Protein AF-A0A3C1JSU4-F1 (afdb_monomer_lite)

pLDDT: mean 78.98, std 20.94, range [30.75, 97.44]

Structure (mmCIF, N/CA/C/O backbone):
data_AF-A0A3C1JSU4-F1
#
_entry.id   AF-A0A3C1JSU4-F1
#
loop_
_atom_site.group_PDB
_atom_site.id
_atom_site.type_symbol
_atom_site.label_atom_id
_atom_site.label_alt_id
_atom_site.label_comp_id
_atom_site.label_asym_id
_atom_site.label_entity_id
_atom_site.label_seq_id
_atom_site.pdbx_PDB_ins_code
_atom_site.Cartn_x
_atom_site.Cartn_y
_atom_site.Cartn_z
_atom_site.occupancy
_atom_site.B_iso_or_equiv
_atom_site.auth_seq_id
_atom_site.auth_comp_id
_atom_site.auth_asym_id
_atom_site.auth_atom_id
_atom_site.pdbx_PDB_model_num
ATOM 1 N N . MET A 1 1 ? -43.293 -45.229 -35.515 1.00 43.75 1 MET A N 1
ATOM 2 C CA . MET A 1 1 ? -41.962 -45.343 -34.882 1.00 43.75 1 MET A CA 1
ATOM 3 C C . MET A 1 1 ? -41.109 -44.173 -35.339 1.00 43.75 1 MET A C 1
ATOM 5 O O . MET A 1 1 ? -40.795 -44.123 -36.515 1.00 43.75 1 MET A O 1
ATOM 9 N N . ALA A 1 2 ? -40.783 -43.247 -34.438 1.00 34.53 2 ALA A N 1
ATOM 10 C CA . ALA A 1 2 ? -39.590 -42.396 -34.490 1.00 34.53 2 ALA A CA 1
ATOM 11 C C . ALA A 1 2 ? -39.500 -41.673 -33.137 1.00 34.53 2 ALA A C 1
ATOM 13 O O . ALA A 1 2 ? -40.321 -40.813 -32.830 1.00 34.53 2 ALA A O 1
ATOM 14 N N . ARG A 1 3 ? -38.564 -42.105 -32.288 1.00 35.00 3 ARG A N 1
ATOM 15 C CA . ARG A 1 3 ? -38.173 -41.397 -31.065 1.00 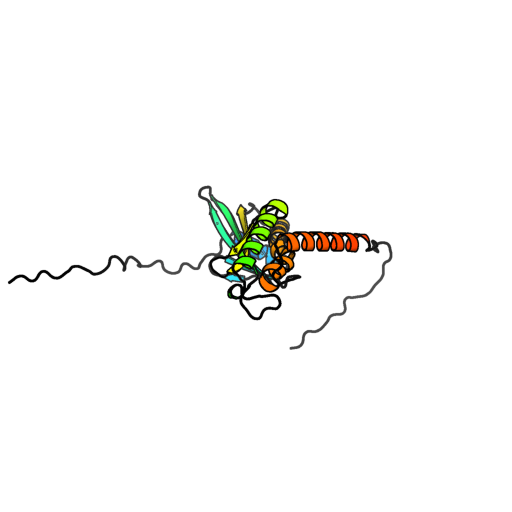35.00 3 ARG A CA 1
ATOM 16 C C . ARG A 1 3 ? -37.178 -40.316 -31.481 1.00 35.00 3 ARG A C 1
ATOM 18 O O . ARG A 1 3 ? -36.175 -40.650 -32.101 1.00 35.00 3 ARG A O 1
ATOM 25 N N . VAL A 1 4 ? -37.449 -39.062 -31.136 1.00 38.31 4 VAL A N 1
ATOM 26 C CA . VAL A 1 4 ? -36.467 -37.971 -31.185 1.00 38.31 4 VAL A CA 1
ATOM 27 C C . VAL A 1 4 ? -35.795 -37.925 -29.811 1.00 38.31 4 VAL A C 1
ATOM 29 O O . VAL A 1 4 ? -36.493 -37.653 -28.833 1.00 38.31 4 VAL A O 1
ATOM 32 N N . PRO A 1 5 ? -34.494 -38.229 -29.674 1.00 42.91 5 PRO A N 1
ATOM 33 C CA . PRO A 1 5 ? -33.784 -37.960 -28.437 1.00 42.91 5 PRO A CA 1
ATOM 34 C C . PRO A 1 5 ? -33.312 -36.501 -28.399 1.00 42.91 5 PRO A C 1
ATOM 36 O O . PRO A 1 5 ? -32.788 -35.976 -29.382 1.00 42.91 5 PRO A O 1
ATOM 39 N N . LEU A 1 6 ? -33.515 -35.878 -27.234 1.00 36.06 6 LEU A N 1
ATOM 40 C CA . LEU A 1 6 ? -32.928 -34.609 -26.806 1.00 36.06 6 LEU A CA 1
ATOM 41 C C . LEU A 1 6 ? -31.434 -34.538 -27.161 1.00 36.06 6 LEU A C 1
ATOM 43 O O . LEU A 1 6 ? -30.655 -35.398 -26.754 1.00 36.06 6 LEU A O 1
ATOM 47 N N . LEU A 1 7 ? -31.034 -33.456 -27.826 1.00 38.28 7 LEU A N 1
ATOM 48 C CA . LEU A 1 7 ? -29.644 -33.029 -27.940 1.00 38.28 7 LEU A CA 1
ATOM 49 C C . LEU A 1 7 ? -29.353 -32.073 -26.776 1.00 38.28 7 LEU A C 1
ATOM 51 O O . LEU A 1 7 ? -29.648 -30.884 -26.848 1.00 38.28 7 LEU A O 1
ATOM 55 N N . VAL A 1 8 ? -28.809 -32.609 -25.683 1.00 41.19 8 VAL A N 1
ATOM 56 C CA . VAL A 1 8 ? -28.135 -31.824 -24.639 1.00 41.19 8 VAL A CA 1
ATOM 57 C C . VAL A 1 8 ? -26.863 -32.570 -24.246 1.00 41.19 8 VAL A C 1
ATOM 59 O O . VAL A 1 8 ? -26.923 -33.572 -23.541 1.00 41.19 8 VAL A O 1
ATOM 62 N N . ALA A 1 9 ? -25.720 -32.087 -24.733 1.00 36.38 9 ALA A N 1
ATOM 63 C CA . ALA A 1 9 ? -24.378 -32.327 -24.197 1.00 36.38 9 ALA A CA 1
ATOM 64 C C . ALA A 1 9 ? -23.403 -31.287 -24.804 1.00 36.38 9 ALA A C 1
ATOM 66 O O . ALA A 1 9 ? -23.660 -30.795 -25.903 1.00 36.38 9 ALA A O 1
ATOM 67 N N . PRO A 1 10 ? -22.339 -30.888 -24.083 1.00 40.06 10 PRO A N 1
ATOM 68 C CA . PRO A 1 10 ? -22.001 -29.479 -23.886 1.00 40.06 10 PRO A CA 1
ATOM 69 C C . PRO A 1 10 ? -20.850 -28.952 -24.760 1.00 40.06 10 PRO A C 1
ATOM 71 O O . PRO A 1 10 ? -19.912 -29.670 -25.098 1.00 40.06 10 PRO A O 1
ATOM 74 N N . LEU A 1 11 ? -20.895 -27.641 -25.029 1.00 39.41 11 LEU A N 1
ATOM 75 C CA . LEU A 1 11 ? -19.888 -26.792 -25.697 1.00 39.41 11 LEU A CA 1
ATOM 76 C C . LEU A 1 11 ? -18.618 -26.546 -24.851 1.00 39.41 11 LEU A C 1
ATOM 78 O O . LEU A 1 11 ? -17.993 -25.493 -24.915 1.00 39.41 11 LEU A O 1
ATOM 82 N N . SER A 1 12 ? -18.220 -27.515 -24.038 1.00 37.72 12 SER A N 1
ATOM 83 C CA . SER A 1 12 ? -17.104 -27.374 -23.109 1.00 37.72 12 SER A CA 1
ATOM 84 C C . SER A 1 12 ? -16.348 -28.686 -23.036 1.00 37.72 12 SER A C 1
ATOM 86 O O . SER A 1 12 ? -16.538 -29.460 -22.108 1.00 37.72 12 SER A O 1
ATOM 88 N N . HIS A 1 13 ? -15.552 -28.970 -24.063 1.00 36.31 13 HIS A N 1
ATOM 89 C CA . HIS A 1 13 ? -14.289 -29.698 -23.956 1.00 36.31 13 HIS A CA 1
ATOM 90 C C . HIS A 1 13 ? -13.691 -29.887 -25.353 1.00 36.31 13 HIS A C 1
ATOM 92 O O . HIS A 1 13 ? -14.366 -30.356 -26.263 1.00 36.31 13 HIS A O 1
ATOM 98 N N . ARG A 1 14 ? -12.378 -29.637 -25.444 1.00 37.94 14 ARG A N 1
ATOM 99 C CA . ARG A 1 14 ? -11.454 -29.966 -26.551 1.00 37.94 14 ARG A CA 1
ATOM 100 C C . ARG A 1 14 ? -11.195 -28.872 -27.593 1.00 37.94 14 ARG A C 1
ATOM 102 O O . ARG A 1 14 ? -11.383 -29.085 -28.779 1.00 37.94 14 ARG A O 1
ATOM 109 N N . CYS A 1 15 ? -10.588 -27.782 -27.121 1.00 36.16 15 CYS A N 1
ATOM 110 C CA . CYS A 1 15 ? -9.407 -27.192 -27.775 1.00 36.16 15 CYS A CA 1
ATOM 111 C C . CYS A 1 15 ? -8.232 -27.023 -26.783 1.00 36.16 15 CYS A C 1
ATOM 113 O O . CYS A 1 15 ? -7.381 -26.159 -26.956 1.00 36.16 15 CYS A O 1
ATOM 115 N N . HIS A 1 16 ? -8.148 -27.871 -25.748 1.00 35.00 16 HIS A N 1
ATOM 116 C CA . HIS A 1 16 ? -6.866 -28.151 -25.098 1.00 35.00 16 HIS A CA 1
ATOM 117 C C . HIS A 1 16 ? -6.135 -29.191 -25.937 1.00 35.00 16 HIS A C 1
ATOM 119 O O . HIS A 1 16 ? -6.259 -30.395 -25.723 1.00 35.00 16 HIS A O 1
ATOM 125 N N . THR A 1 17 ? -5.393 -28.700 -26.919 1.00 39.75 17 THR A N 1
ATOM 126 C CA . THR A 1 17 ? -4.404 -29.492 -27.638 1.00 39.75 17 THR A CA 1
ATOM 127 C C . THR A 1 17 ? -3.127 -28.670 -27.717 1.00 39.75 17 THR A C 1
ATOM 129 O O . THR A 1 17 ? -2.963 -27.838 -28.598 1.00 39.75 17 THR A O 1
ATOM 132 N N . LEU A 1 18 ? -2.249 -28.959 -26.751 1.00 40.88 18 LEU A N 1
ATOM 133 C CA . LEU A 1 18 ? -0.793 -28.953 -26.883 1.00 40.88 18 LEU A CA 1
ATOM 134 C C . LEU A 1 18 ? -0.122 -27.580 -27.069 1.00 40.88 18 LEU A C 1
ATOM 136 O O . LEU A 1 18 ? 0.411 -27.279 -28.130 1.00 40.88 18 LEU A O 1
ATOM 140 N N . ALA A 1 19 ? -0.027 -26.812 -25.980 1.00 38.59 19 ALA A N 1
ATOM 141 C CA . ALA A 1 19 ? 1.167 -26.000 -25.743 1.00 38.59 19 ALA A CA 1
ATOM 142 C C . ALA A 1 19 ? 2.092 -26.812 -24.815 1.00 38.59 19 ALA A C 1
ATOM 144 O O . ALA A 1 19 ? 1.751 -27.014 -23.647 1.00 38.59 19 ALA A O 1
ATOM 145 N N . PRO A 1 20 ? 3.203 -27.366 -25.319 1.00 39.84 20 PRO A N 1
ATOM 146 C CA . PRO A 1 20 ? 4.145 -28.110 -24.501 1.00 39.84 20 PRO A CA 1
ATOM 147 C C . PRO A 1 20 ? 4.975 -27.089 -23.701 1.00 39.84 20 PRO A C 1
ATOM 149 O O . PRO A 1 20 ? 5.645 -26.256 -24.295 1.00 39.84 20 PRO A O 1
ATOM 152 N N . TRP A 1 21 ? 4.905 -27.134 -22.368 1.00 39.22 21 TRP A N 1
ATOM 153 C CA . TRP A 1 21 ? 5.855 -26.483 -21.447 1.00 39.22 21 TRP A CA 1
ATOM 154 C C . TRP A 1 21 ? 6.094 -24.980 -21.689 1.00 39.22 21 TRP A C 1
ATOM 156 O O . TRP A 1 21 ? 7.174 -24.567 -22.109 1.00 39.22 21 TRP A O 1
ATOM 166 N N . ARG A 1 22 ? 5.124 -24.128 -21.333 1.00 41.06 22 ARG A N 1
ATOM 167 C CA . ARG A 1 22 ? 5.505 -22.788 -20.869 1.00 41.06 22 ARG A CA 1
ATOM 168 C C . ARG A 1 22 ? 6.137 -22.978 -19.496 1.00 41.06 22 ARG A C 1
ATOM 170 O O . ARG A 1 22 ? 5.430 -23.072 -18.501 1.00 41.06 22 ARG A O 1
ATOM 177 N N . PHE A 1 23 ? 7.462 -23.072 -19.451 1.00 45.12 23 PHE A N 1
ATOM 178 C CA . PHE A 1 23 ? 8.158 -22.485 -18.315 1.00 45.12 23 PHE A CA 1
ATOM 179 C C . PHE A 1 23 ? 7.639 -21.050 -18.255 1.00 45.12 23 PHE A C 1
ATOM 181 O O . PHE A 1 23 ? 7.777 -20.326 -19.242 1.00 45.12 23 PHE A O 1
ATOM 188 N N . ALA A 1 24 ? 6.912 -20.704 -17.196 1.00 57.69 24 ALA A N 1
ATOM 189 C CA . ALA A 1 24 ? 6.549 -19.326 -16.924 1.00 57.69 24 ALA A CA 1
ATOM 190 C C . ALA A 1 24 ? 7.868 -18.546 -16.877 1.00 57.69 24 ALA A C 1
ATOM 192 O O . ALA A 1 24 ? 8.652 -18.698 -15.943 1.00 57.69 24 ALA A O 1
ATOM 193 N N . MET A 1 25 ? 8.196 -17.863 -17.972 1.00 76.88 25 MET A N 1
ATOM 194 C CA . MET A 1 25 ? 9.424 -17.091 -18.072 1.00 76.88 25 MET A CA 1
ATOM 195 C C . MET A 1 25 ? 9.182 -15.842 -17.243 1.00 76.88 25 MET A C 1
ATOM 197 O O . MET A 1 25 ? 8.228 -15.113 -17.513 1.00 76.88 25 MET A O 1
ATOM 201 N N . ILE A 1 26 ? 10.007 -15.627 -16.221 1.00 85.00 26 ILE A N 1
ATOM 202 C CA . ILE A 1 26 ? 9.930 -14.405 -15.432 1.00 85.00 26 ILE A CA 1
ATOM 203 C C . ILE A 1 26 ? 10.212 -13.227 -16.377 1.00 85.00 26 ILE A C 1
ATOM 205 O O . ILE A 1 26 ? 11.206 -13.255 -17.104 1.00 85.00 26 ILE A O 1
ATOM 209 N N . PRO A 1 27 ? 9.337 -12.207 -16.427 1.00 90.06 27 PRO A N 1
ATOM 210 C CA . PRO A 1 27 ? 9.585 -11.009 -17.216 1.00 90.06 27 PRO A CA 1
ATOM 211 C C . PRO A 1 27 ? 10.947 -10.380 -16.893 1.00 90.06 27 PRO A C 1
ATOM 213 O O . PRO A 1 27 ? 11.278 -10.203 -15.722 1.00 90.06 27 PRO A O 1
ATOM 216 N N . GLU A 1 28 ? 11.703 -9.972 -17.917 1.00 92.31 28 GLU A N 1
ATOM 217 C CA . GLU A 1 28 ? 13.038 -9.364 -17.763 1.00 92.31 28 GLU A CA 1
ATOM 218 C C . GLU A 1 28 ? 13.080 -8.217 -16.727 1.00 92.31 28 GLU A C 1
ATOM 220 O O . GLU A 1 28 ? 14.010 -8.194 -15.914 1.00 92.31 28 GLU A O 1
ATOM 225 N N . PRO A 1 29 ? 12.088 -7.300 -16.657 1.00 93.19 29 PRO A N 1
ATOM 226 C CA . PRO A 1 29 ? 12.069 -6.282 -15.608 1.00 93.19 29 PRO A CA 1
ATOM 227 C C . PRO A 1 29 ? 11.963 -6.863 -14.191 1.00 93.19 29 PRO A C 1
ATOM 229 O O . PRO A 1 29 ? 12.570 -6.330 -13.268 1.00 93.19 29 PRO A O 1
ATOM 232 N N . LEU A 1 30 ? 11.232 -7.965 -13.989 1.00 94.69 30 LEU A N 1
ATOM 233 C CA . LEU A 1 30 ? 11.161 -8.613 -12.675 1.00 94.69 30 LEU A CA 1
ATOM 234 C C . LEU A 1 30 ? 12.474 -9.302 -12.316 1.00 94.69 30 LEU A C 1
ATOM 236 O O . LEU A 1 30 ? 12.900 -9.207 -11.169 1.00 94.69 30 LEU A O 1
ATOM 240 N N . GLU A 1 31 ? 13.153 -9.927 -13.279 1.00 94.62 31 GLU A N 1
ATOM 241 C CA . GLU A 1 31 ? 14.491 -10.480 -13.040 1.00 94.62 31 GLU A CA 1
ATOM 242 C C . GLU A 1 31 ? 15.502 -9.380 -12.687 1.00 94.62 31 GLU A C 1
ATOM 244 O O . GLU A 1 31 ? 16.331 -9.549 -11.795 1.00 94.62 31 GLU A O 1
ATOM 249 N N . ALA A 1 32 ? 15.437 -8.236 -13.373 1.00 95.06 32 ALA A N 1
ATOM 250 C CA . ALA A 1 32 ? 16.288 -7.088 -13.081 1.00 95.06 32 ALA A CA 1
ATOM 251 C C . ALA A 1 32 ? 16.008 -6.499 -11.692 1.00 95.06 32 ALA A C 1
ATOM 253 O O . ALA A 1 32 ? 16.956 -6.175 -10.97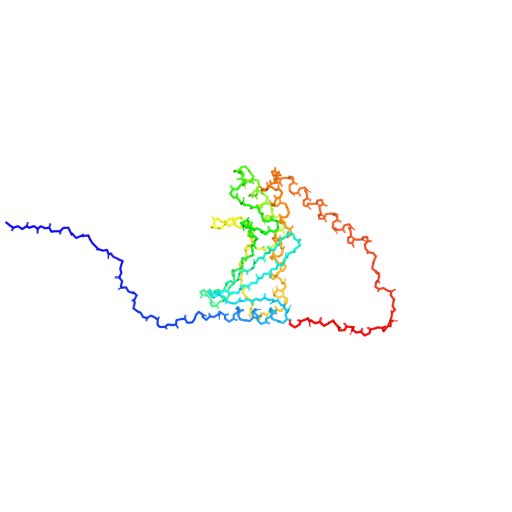9 1.00 95.06 32 ALA A O 1
ATOM 254 N N . LEU A 1 33 ? 14.740 -6.423 -11.278 1.00 96.12 33 LEU A N 1
ATOM 255 C CA . LEU A 1 33 ? 14.377 -6.027 -9.919 1.00 96.12 33 LEU A CA 1
ATOM 256 C C . LEU A 1 33 ? 14.856 -7.043 -8.873 1.00 96.12 33 LEU A C 1
ATOM 258 O O . LEU A 1 33 ? 15.396 -6.632 -7.851 1.00 96.12 33 LEU A O 1
ATOM 262 N N . GLY A 1 34 ? 14.736 -8.346 -9.145 1.00 95.31 34 GLY A N 1
ATOM 263 C CA . GLY A 1 34 ? 15.261 -9.401 -8.272 1.00 95.31 34 GLY A CA 1
ATOM 264 C C . GLY A 1 34 ? 16.768 -9.285 -8.050 1.00 95.31 34 GLY A C 1
ATOM 265 O O . GLY A 1 34 ? 17.228 -9.314 -6.914 1.00 95.31 34 GLY A O 1
ATOM 266 N N . ARG A 1 35 ? 17.543 -9.005 -9.106 1.00 96.25 35 ARG A N 1
ATOM 267 C CA . ARG A 1 35 ? 18.989 -8.742 -8.975 1.00 96.25 35 ARG A CA 1
ATOM 268 C C . ARG A 1 35 ? 19.302 -7.535 -8.087 1.00 96.25 35 ARG A C 1
ATOM 270 O O . ARG A 1 35 ? 20.276 -7.568 -7.343 1.00 96.25 35 ARG A O 1
ATOM 277 N N . VAL A 1 36 ? 18.496 -6.474 -8.152 1.00 96.12 36 VAL A N 1
ATOM 278 C CA . VAL A 1 36 ? 18.645 -5.318 -7.249 1.00 96.12 36 VAL A CA 1
ATOM 279 C C . VAL A 1 36 ? 18.281 -5.704 -5.814 1.00 96.12 36 VAL A C 1
ATOM 281 O O . VAL A 1 36 ? 18.979 -5.322 -4.884 1.00 96.12 36 VAL A O 1
ATOM 284 N N . PHE A 1 37 ? 17.239 -6.510 -5.610 1.00 95.31 37 PHE A N 1
ATOM 285 C CA . PHE A 1 37 ? 16.887 -7.010 -4.278 1.00 95.31 37 PHE A CA 1
ATOM 286 C C . PHE A 1 37 ? 17.996 -7.887 -3.684 1.00 95.31 37 PHE A C 1
ATOM 288 O O . PHE A 1 37 ? 18.320 -7.726 -2.515 1.00 95.31 37 PHE A O 1
ATOM 295 N N . GLU A 1 38 ? 18.631 -8.745 -4.485 1.00 94.75 38 GLU A N 1
ATOM 296 C CA . GLU A 1 38 ? 19.832 -9.502 -4.102 1.00 94.75 38 GLU A CA 1
ATOM 297 C C . GLU A 1 38 ? 20.971 -8.585 -3.626 1.00 94.75 38 GLU A C 1
ATOM 299 O O . GLU A 1 38 ? 21.579 -8.855 -2.594 1.00 94.75 38 GLU A O 1
ATOM 304 N N . GLN A 1 39 ? 21.239 -7.492 -4.349 1.00 93.62 39 GLN A N 1
ATOM 305 C CA . GLN A 1 39 ? 22.274 -6.509 -3.987 1.00 93.62 39 GLN A CA 1
ATOM 306 C C . GLN A 1 39 ? 21.969 -5.799 -2.665 1.00 93.62 39 GLN A C 1
ATOM 308 O O . GLN A 1 39 ? 22.883 -5.523 -1.894 1.00 93.62 39 GLN A O 1
ATOM 313 N N . LEU A 1 40 ? 20.688 -5.538 -2.401 1.00 90.75 40 LEU A N 1
ATOM 314 C CA . LEU A 1 40 ? 20.195 -4.938 -1.162 1.00 90.75 40 LEU A CA 1
ATOM 315 C C . LEU A 1 40 ? 19.992 -5.966 -0.032 1.00 90.75 40 LEU A C 1
ATOM 317 O O . LEU A 1 40 ? 19.434 -5.623 1.008 1.00 90.75 40 LEU A O 1
ATOM 321 N N . GLU A 1 41 ? 20.395 -7.225 -0.235 1.00 93.50 41 GLU A N 1
ATOM 322 C CA . GLU A 1 41 ? 20.204 -8.341 0.706 1.00 93.50 41 GLU A CA 1
ATOM 323 C C . GLU A 1 41 ? 18.728 -8.591 1.085 1.00 93.50 41 GLU A C 1
ATOM 325 O O . GLU A 1 41 ? 18.398 -9.155 2.132 1.00 93.50 41 GLU A O 1
ATOM 330 N N . ILE A 1 42 ? 17.807 -8.209 0.200 1.00 90.81 42 ILE A N 1
ATOM 331 C CA . ILE A 1 42 ? 16.372 -8.419 0.354 1.00 90.81 42 ILE A CA 1
ATOM 332 C C . ILE A 1 42 ? 16.024 -9.812 -0.152 1.00 90.81 42 ILE A C 1
ATOM 334 O O . ILE A 1 42 ? 16.068 -10.115 -1.351 1.00 90.81 42 ILE A O 1
ATOM 338 N N . LYS A 1 43 ? 15.605 -10.666 0.783 1.00 93.25 43 LYS A N 1
ATOM 339 C CA . LYS A 1 43 ? 15.102 -11.995 0.451 1.00 93.25 43 LYS A CA 1
ATOM 340 C C . LYS A 1 43 ? 13.859 -11.888 -0.435 1.00 93.25 43 LYS A C 1
ATOM 342 O O . LYS A 1 43 ? 12.888 -11.207 -0.091 1.00 93.25 43 LYS A O 1
ATOM 347 N N . HIS A 1 44 ? 13.877 -12.613 -1.543 1.00 93.62 44 HIS A N 1
ATOM 348 C CA . HIS A 1 44 ? 12.765 -12.697 -2.475 1.00 93.62 44 HIS A CA 1
ATOM 349 C C . HIS A 1 44 ? 12.731 -14.066 -3.152 1.00 93.62 44 HIS A C 1
ATOM 351 O O . HIS A 1 44 ? 13.728 -14.785 -3.156 1.00 93.62 44 HIS A O 1
ATOM 357 N N . ASP A 1 45 ? 11.579 -14.396 -3.721 1.00 94.94 45 ASP A N 1
ATOM 358 C CA . ASP A 1 45 ? 11.340 -15.611 -4.491 1.00 94.94 45 ASP A CA 1
ATOM 359 C C . ASP A 1 45 ? 10.569 -15.264 -5.777 1.00 94.94 45 ASP A C 1
ATOM 361 O O . ASP A 1 45 ? 9.911 -14.220 -5.867 1.00 94.94 45 ASP A O 1
ATOM 365 N N . PHE A 1 46 ? 10.637 -16.150 -6.772 1.00 91.94 46 PHE A N 1
ATOM 366 C CA . PHE A 1 46 ? 9.851 -16.056 -8.002 1.00 91.94 46 PHE A CA 1
ATOM 367 C C . PHE A 1 46 ? 8.812 -17.176 -8.060 1.00 91.94 46 PHE A C 1
ATOM 369 O O . PHE A 1 46 ? 9.164 -18.355 -8.040 1.00 91.94 46 PHE A O 1
ATOM 376 N N . GLU A 1 47 ? 7.537 -16.814 -8.190 1.00 89.19 47 GLU A N 1
ATOM 377 C CA . GLU A 1 47 ? 6.419 -17.760 -8.289 1.00 89.19 47 GLU A CA 1
ATOM 378 C C . GLU A 1 47 ? 5.402 -17.261 -9.317 1.00 89.19 47 GLU A C 1
ATOM 380 O O . GLU A 1 47 ? 5.025 -16.095 -9.277 1.00 89.19 47 GLU A O 1
ATOM 385 N N . ASP A 1 48 ? 4.945 -18.123 -10.232 1.00 84.25 48 ASP A N 1
ATOM 386 C CA . ASP A 1 48 ? 3.861 -17.831 -11.188 1.00 84.25 48 ASP A CA 1
ATOM 387 C C . ASP A 1 48 ? 3.975 -16.465 -11.909 1.00 84.25 48 ASP A C 1
ATOM 389 O O . ASP A 1 48 ? 3.007 -15.706 -11.982 1.00 84.25 48 ASP A O 1
ATOM 393 N N . GLU A 1 49 ? 5.162 -16.142 -12.444 1.00 87.75 49 GLU A N 1
ATOM 394 C CA . GLU A 1 49 ? 5.473 -14.859 -13.121 1.00 87.75 49 GLU A CA 1
ATOM 395 C C . GLU A 1 49 ? 5.488 -13.631 -12.192 1.00 87.75 49 GLU A C 1
ATOM 397 O O . GLU A 1 49 ? 5.453 -12.488 -12.653 1.00 87.75 49 GLU A O 1
ATOM 402 N N . ARG A 1 50 ? 5.564 -13.852 -10.878 1.00 90.88 50 ARG A N 1
ATOM 403 C CA . ARG A 1 50 ? 5.592 -12.810 -9.850 1.00 90.88 50 ARG A CA 1
ATOM 404 C C . ARG A 1 50 ? 6.919 -12.801 -9.117 1.00 90.88 50 ARG A C 1
ATOM 406 O O . ARG A 1 50 ? 7.522 -13.848 -8.896 1.00 90.88 50 ARG A O 1
ATOM 413 N N . LEU A 1 51 ? 7.317 -11.616 -8.673 1.00 93.19 51 LEU A N 1
ATOM 414 C CA . LEU A 1 51 ? 8.348 -11.445 -7.659 1.00 93.19 51 LEU A CA 1
ATOM 415 C C . LEU A 1 51 ? 7.668 -11.292 -6.296 1.00 93.19 51 LEU A C 1
ATOM 417 O O . LEU A 1 51 ? 6.783 -10.446 -6.134 1.00 93.19 51 LEU A O 1
ATOM 421 N N . LEU A 1 52 ? 8.061 -12.119 -5.331 1.00 94.62 52 LEU A N 1
ATOM 422 C CA . LEU A 1 52 ? 7.511 -12.145 -3.979 1.00 94.62 52 LEU A CA 1
ATOM 423 C C . LEU A 1 52 ? 8.584 -11.780 -2.958 1.00 94.62 52 LEU A C 1
ATOM 425 O O . LEU A 1 52 ? 9.711 -12.259 -3.034 1.00 94.62 52 LEU A O 1
ATOM 429 N N . THR A 1 53 ? 8.229 -10.972 -1.966 1.00 92.69 53 THR A N 1
ATOM 430 C CA . THR A 1 53 ? 9.102 -10.677 -0.821 1.00 92.69 53 THR A CA 1
ATOM 431 C C . THR A 1 53 ? 8.274 -10.445 0.445 1.00 92.69 53 THR A C 1
ATOM 433 O O . THR A 1 53 ? 7.067 -10.200 0.374 1.00 92.69 53 THR A O 1
ATOM 436 N N . GLY A 1 54 ? 8.894 -10.569 1.617 1.00 88.88 54 GLY A N 1
ATOM 437 C CA . GLY A 1 54 ? 8.232 -10.446 2.914 1.00 88.88 54 GLY A CA 1
ATOM 438 C C . GLY A 1 54 ? 9.074 -9.670 3.917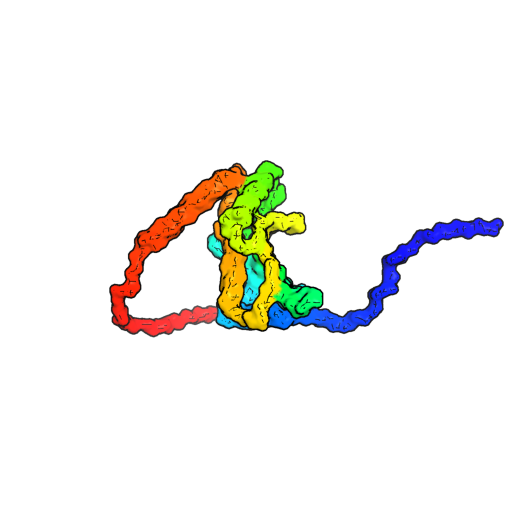 1.00 88.88 54 GLY A C 1
ATOM 439 O O . GLY A 1 54 ? 10.291 -9.822 3.965 1.00 88.88 54 GLY A O 1
ATOM 440 N N . PHE A 1 55 ? 8.405 -8.871 4.747 1.00 85.56 55 PHE A N 1
ATOM 441 C CA . PHE A 1 55 ? 9.019 -7.987 5.732 1.00 85.56 55 PHE A CA 1
ATOM 442 C C . PHE A 1 55 ? 8.414 -8.218 7.115 1.00 85.56 55 PHE A C 1
ATOM 444 O O . PHE A 1 55 ? 7.222 -8.492 7.244 1.00 85.56 55 PHE A O 1
ATOM 451 N N . GLY A 1 56 ? 9.235 -8.074 8.159 1.00 81.31 56 GLY A N 1
ATOM 452 C CA . GLY A 1 56 ? 8.772 -8.144 9.549 1.00 81.31 56 GLY A CA 1
ATOM 453 C C . GLY A 1 56 ? 7.874 -6.971 9.957 1.00 81.31 56 GLY A C 1
ATOM 454 O O . GLY A 1 56 ? 7.005 -7.158 10.803 1.00 81.31 56 GLY A O 1
ATOM 455 N N . GLY A 1 57 ? 8.053 -5.806 9.320 1.00 79.88 57 GLY A N 1
ATOM 456 C CA . GLY A 1 57 ? 7.364 -4.558 9.663 1.00 79.88 57 GLY A CA 1
ATOM 457 C C . GLY A 1 57 ? 7.655 -4.066 11.085 1.00 79.88 57 GLY A C 1
ATOM 458 O O . GLY A 1 57 ? 8.251 -4.764 11.903 1.00 79.88 57 GLY A O 1
ATOM 459 N N . THR A 1 58 ? 7.243 -2.836 11.381 1.00 85.12 58 THR A N 1
ATOM 460 C CA . THR A 1 58 ? 7.272 -2.279 12.742 1.00 85.12 58 THR A CA 1
ATOM 461 C C . THR A 1 58 ? 6.016 -2.680 13.509 1.00 85.12 58 THR A C 1
ATOM 463 O O . THR A 1 58 ? 6.083 -2.990 14.697 1.00 85.12 58 THR A O 1
ATOM 466 N N . ASN A 1 59 ? 4.863 -2.682 12.835 1.00 83.81 59 ASN A N 1
ATOM 467 C CA . ASN A 1 59 ? 3.556 -2.910 13.448 1.00 83.81 59 ASN A CA 1
ATOM 468 C C . ASN A 1 59 ? 2.967 -4.271 13.073 1.00 83.81 59 ASN A C 1
ATOM 470 O O . ASN A 1 59 ? 2.283 -4.886 13.896 1.00 83.81 59 ASN A O 1
ATOM 474 N N . ALA A 1 60 ? 3.217 -4.742 11.851 1.00 82.75 60 ALA A N 1
ATOM 475 C CA . ALA A 1 60 ? 2.838 -6.075 11.412 1.00 82.75 60 ALA A CA 1
ATOM 476 C C . ALA A 1 60 ? 3.730 -6.585 10.274 1.00 82.75 60 ALA A C 1
ATOM 478 O O . ALA A 1 60 ? 4.142 -5.805 9.413 1.00 82.75 60 ALA A O 1
ATOM 479 N N . PRO A 1 61 ? 3.958 -7.909 10.199 1.00 87.69 61 PRO A N 1
ATOM 480 C CA . PRO A 1 61 ? 4.590 -8.488 9.032 1.00 87.69 61 PRO A CA 1
ATOM 481 C C . PRO A 1 61 ? 3.699 -8.286 7.807 1.00 87.69 61 PRO A C 1
ATOM 483 O O . PRO A 1 61 ? 2.489 -8.526 7.853 1.00 87.69 61 PRO A O 1
ATOM 486 N N . TYR A 1 62 ? 4.312 -7.886 6.700 1.00 89.88 62 TYR A N 1
ATOM 487 C CA . TYR A 1 62 ? 3.632 -7.686 5.427 1.00 89.88 62 TYR A CA 1
ATOM 488 C C . TYR A 1 62 ? 4.387 -8.381 4.303 1.00 89.88 62 TYR A C 1
ATOM 490 O O . TYR A 1 62 ? 5.581 -8.668 4.392 1.00 89.88 62 TYR A O 1
ATOM 498 N N . SER A 1 63 ? 3.668 -8.706 3.240 1.00 92.56 63 SER A N 1
ATOM 499 C CA . SER A 1 63 ? 4.224 -9.334 2.044 1.00 92.56 63 SER A CA 1
ATOM 500 C C . SER A 1 63 ? 3.993 -8.443 0.839 1.00 92.56 63 SER A C 1
ATOM 502 O O . SER A 1 63 ? 3.020 -7.696 0.798 1.00 92.56 63 SER A O 1
ATOM 504 N N . ILE A 1 64 ? 4.886 -8.528 -0.139 1.00 95.00 64 ILE A N 1
ATOM 505 C CA . ILE A 1 64 ? 4.782 -7.836 -1.417 1.00 95.00 64 ILE A CA 1
ATOM 506 C C . ILE A 1 64 ? 4.722 -8.882 -2.523 1.00 95.00 64 ILE A C 1
ATOM 508 O O . ILE A 1 64 ? 5.480 -9.851 -2.521 1.00 95.00 64 ILE A O 1
ATOM 512 N N . SER A 1 65 ? 3.832 -8.656 -3.481 1.00 94.94 65 SER A N 1
ATOM 513 C CA . SER A 1 65 ? 3.771 -9.362 -4.751 1.00 94.94 65 SER A CA 1
ATOM 514 C C . SER A 1 65 ? 3.844 -8.351 -5.886 1.00 94.94 65 SER A C 1
ATOM 516 O O . SER A 1 65 ? 3.108 -7.365 -5.875 1.00 94.94 65 SER A O 1
ATOM 518 N N . ILE A 1 66 ? 4.736 -8.582 -6.847 1.00 96.31 66 ILE A N 1
ATOM 519 C CA . ILE A 1 66 ? 4.916 -7.721 -8.016 1.00 96.31 66 ILE A CA 1
ATOM 520 C C . ILE A 1 66 ? 4.725 -8.555 -9.273 1.00 96.31 66 ILE A C 1
ATOM 522 O O . ILE A 1 66 ? 5.395 -9.570 -9.462 1.00 96.31 66 ILE A O 1
ATOM 526 N N . VAL A 1 67 ? 3.829 -8.102 -10.142 1.00 95.31 67 VAL A N 1
ATOM 527 C CA . VAL A 1 67 ? 3.600 -8.664 -11.475 1.00 95.31 67 VAL A CA 1
ATOM 528 C C . VAL A 1 67 ? 4.019 -7.635 -12.511 1.00 95.31 67 VAL A C 1
ATOM 530 O O . VAL A 1 67 ? 3.785 -6.443 -12.319 1.00 95.31 67 VAL A O 1
ATOM 533 N N . ALA A 1 68 ? 4.608 -8.086 -13.617 1.00 94.81 68 ALA A N 1
ATOM 534 C CA . ALA A 1 68 ? 4.920 -7.232 -14.754 1.00 94.81 68 ALA A CA 1
ATOM 535 C C . ALA A 1 68 ? 4.088 -7.610 -15.981 1.00 94.81 68 ALA A C 1
ATOM 537 O O . ALA A 1 68 ? 3.892 -8.789 -16.268 1.00 94.81 68 ALA A O 1
ATOM 538 N N . TRP A 1 69 ? 3.641 -6.613 -16.742 1.00 93.06 69 TRP A N 1
ATOM 539 C CA . TRP A 1 69 ? 3.051 -6.821 -18.066 1.00 93.06 69 TRP A CA 1
ATOM 540 C C . TRP A 1 69 ? 3.504 -5.744 -19.035 1.00 93.06 69 TRP A C 1
ATOM 542 O O . TRP A 1 69 ? 3.789 -4.604 -18.662 1.00 93.06 69 TRP A O 1
ATOM 552 N N . GLN A 1 70 ? 3.528 -6.108 -20.309 1.00 91.94 70 GLN A N 1
ATOM 553 C CA . GLN A 1 70 ? 3.836 -5.185 -21.383 1.00 91.94 70 GLN A CA 1
ATOM 554 C C . GLN A 1 70 ? 2.552 -4.502 -21.874 1.00 91.94 70 GLN A C 1
ATOM 556 O O . GLN A 1 70 ? 1.519 -5.151 -22.058 1.00 91.94 70 GLN A O 1
ATOM 561 N N . SER A 1 71 ? 2.593 -3.182 -22.061 1.00 87.81 71 SER A N 1
ATOM 562 C CA . SER A 1 71 ? 1.514 -2.428 -22.698 1.00 87.81 71 SER A CA 1
ATOM 563 C C . SER A 1 71 ? 1.475 -2.694 -24.206 1.00 87.81 71 SER A C 1
ATOM 565 O O . SER A 1 71 ? 2.410 -3.239 -24.791 1.00 87.81 71 SER A O 1
ATOM 567 N N . ALA A 1 72 ? 0.400 -2.248 -24.862 1.00 84.94 72 ALA A N 1
ATOM 568 C CA . ALA A 1 72 ? 0.296 -2.282 -26.323 1.00 84.94 72 ALA A CA 1
ATOM 569 C C . ALA A 1 72 ? 1.358 -1.414 -27.032 1.00 84.94 72 ALA A C 1
ATOM 571 O O . ALA A 1 72 ? 1.644 -1.641 -28.201 1.00 84.94 72 ALA A O 1
ATOM 572 N N . GLU A 1 73 ? 1.937 -0.440 -26.325 1.00 83.62 73 GLU A N 1
ATOM 573 C CA . GLU A 1 73 ? 3.011 0.444 -26.802 1.00 83.62 73 GLU A CA 1
ATOM 574 C C . GLU A 1 73 ? 4.408 -0.102 -26.447 1.00 83.62 73 GLU A C 1
ATOM 576 O O . GLU A 1 73 ? 5.395 0.625 -26.474 1.00 83.62 73 GLU A O 1
ATOM 581 N N . GLU A 1 74 ? 4.485 -1.389 -26.096 1.00 85.25 74 GLU A N 1
ATOM 582 C CA . GLU A 1 74 ? 5.706 -2.132 -25.766 1.00 85.25 74 GLU A CA 1
ATOM 583 C C . GLU A 1 74 ? 6.429 -1.692 -24.478 1.00 85.25 74 GLU A C 1
ATOM 585 O O . GLU A 1 74 ? 7.502 -2.213 -24.169 1.00 85.25 74 GLU A O 1
ATOM 590 N N . TRP A 1 75 ? 5.840 -0.807 -23.667 1.00 88.44 75 TRP A N 1
ATOM 591 C CA . TRP A 1 75 ? 6.400 -0.419 -22.367 1.00 88.44 75 TRP A CA 1
ATOM 592 C C . TRP A 1 75 ? 6.038 -1.419 -21.274 1.00 88.44 75 TRP A C 1
ATOM 594 O O . TRP A 1 75 ? 4.905 -1.896 -21.197 1.00 88.44 75 TRP A O 1
ATOM 604 N N . TRP A 1 76 ? 6.983 -1.698 -20.381 1.00 94.56 76 TRP A N 1
ATOM 605 C CA . TRP A 1 76 ? 6.741 -2.556 -19.226 1.00 94.56 76 TRP A CA 1
ATOM 606 C C . TRP A 1 76 ? 6.071 -1.790 -18.089 1.00 94.56 76 TRP A C 1
ATOM 608 O O . TRP A 1 76 ? 6.470 -0.679 -17.748 1.00 94.56 76 TRP A O 1
ATOM 618 N N . ASN A 1 77 ? 5.067 -2.409 -17.480 1.00 94.94 77 ASN A N 1
ATOM 619 C CA . ASN A 1 77 ? 4.348 -1.909 -16.316 1.00 94.94 77 ASN A CA 1
ATOM 620 C C . ASN A 1 77 ? 4.466 -2.908 -15.173 1.00 94.94 77 ASN A C 1
ATOM 622 O O . ASN A 1 77 ? 4.653 -4.101 -15.415 1.00 94.94 77 ASN A O 1
ATOM 626 N N . PHE A 1 78 ? 4.322 -2.412 -13.952 1.00 95.12 78 PHE A N 1
ATOM 627 C CA . PHE A 1 78 ? 4.205 -3.208 -12.745 1.00 95.12 78 PHE A CA 1
ATOM 628 C C . PHE A 1 78 ? 2.837 -3.030 -12.096 1.00 95.12 78 PHE A C 1
ATOM 630 O O . PHE A 1 78 ? 2.229 -1.959 -12.158 1.00 95.12 78 PHE A O 1
ATOM 637 N N . ASP A 1 79 ? 2.411 -4.082 -11.413 1.00 94.75 79 ASP A N 1
ATOM 638 C CA . ASP A 1 79 ? 1.329 -4.107 -10.441 1.00 94.75 79 ASP A CA 1
ATOM 639 C C . ASP A 1 79 ? 1.933 -4.686 -9.190 1.00 94.75 79 ASP A C 1
ATOM 641 O O . ASP A 1 79 ? 2.277 -5.868 -9.123 1.00 94.75 79 ASP A O 1
ATOM 645 N N . LEU A 1 80 ? 2.113 -3.803 -8.231 1.00 95.38 80 LEU A N 1
ATOM 646 C CA . LEU A 1 80 ? 2.605 -4.144 -6.932 1.00 95.38 80 LEU A CA 1
ATOM 647 C C . LEU A 1 80 ? 1.408 -4.198 -5.992 1.00 95.38 80 LEU A C 1
ATOM 649 O O . LEU A 1 80 ? 0.664 -3.223 -5.881 1.00 95.38 80 LEU A O 1
ATOM 653 N N . ARG A 1 81 ? 1.300 -5.283 -5.228 1.00 95.06 81 ARG A N 1
ATOM 654 C CA . ARG A 1 81 ? 0.443 -5.388 -4.047 1.00 95.06 81 ARG A CA 1
ATOM 655 C C . ARG A 1 81 ? 1.308 -5.655 -2.823 1.00 95.06 81 ARG A C 1
ATOM 657 O O . ARG A 1 81 ? 1.967 -6.686 -2.755 1.00 95.06 81 ARG A O 1
ATOM 664 N N . ALA A 1 82 ? 1.260 -4.764 -1.844 1.00 94.62 82 ALA A N 1
ATOM 665 C CA . ALA A 1 82 ? 1.685 -5.047 -0.482 1.00 94.62 82 ALA A CA 1
ATOM 666 C C . ALA A 1 82 ? 0.460 -5.383 0.367 1.00 94.62 82 ALA A C 1
ATOM 668 O O . ALA A 1 82 ? -0.589 -4.769 0.185 1.00 94.62 82 ALA A O 1
ATOM 669 N N . TYR A 1 83 ? 0.555 -6.360 1.260 1.00 92.31 83 TYR A N 1
ATOM 670 C CA . TYR A 1 83 ? -0.593 -6.793 2.050 1.00 92.31 83 TYR A CA 1
ATOM 671 C C . TYR A 1 83 ? -0.194 -7.317 3.429 1.00 92.31 83 TYR A C 1
ATOM 673 O O . TYR A 1 83 ? 0.848 -7.955 3.604 1.00 92.31 83 TYR A O 1
ATOM 681 N N . ILE A 1 84 ? -1.054 -7.038 4.407 1.00 90.00 84 ILE A N 1
ATOM 682 C CA . ILE A 1 84 ? -0.991 -7.564 5.768 1.00 90.00 84 ILE A CA 1
ATOM 683 C C . ILE A 1 84 ? -2.144 -8.543 5.931 1.00 90.00 84 ILE A C 1
ATOM 685 O O . ILE A 1 84 ? -3.315 -8.174 5.796 1.00 90.00 84 ILE A O 1
ATOM 689 N N . ARG A 1 85 ? -1.796 -9.788 6.267 1.00 85.75 85 ARG A N 1
ATOM 690 C CA . ARG A 1 85 ? -2.783 -10.845 6.468 1.00 85.75 85 ARG A CA 1
ATOM 691 C C . ARG A 1 85 ? -3.656 -10.553 7.678 1.00 85.75 85 ARG A C 1
ATOM 693 O O . ARG A 1 85 ? -3.150 -10.443 8.798 1.00 85.75 85 ARG A O 1
ATOM 700 N N . THR A 1 86 ? -4.966 -10.472 7.471 1.00 77.69 86 THR A N 1
ATOM 701 C CA . THR A 1 86 ? -5.925 -10.309 8.577 1.00 77.69 86 THR A CA 1
ATOM 702 C C . THR A 1 86 ? -6.304 -11.669 9.171 1.00 77.69 86 THR A C 1
ATOM 704 O O . THR A 1 86 ? -6.517 -11.802 10.376 1.00 77.69 86 THR A O 1
ATOM 707 N N . GLY A 1 87 ? -6.285 -12.735 8.367 1.00 64.94 87 GLY A N 1
ATOM 708 C CA . GLY A 1 87 ? -6.439 -14.112 8.839 1.00 64.94 87 GLY A CA 1
ATOM 709 C C . GLY A 1 87 ? -5.128 -14.744 9.333 1.00 64.94 87 GLY A C 1
ATOM 710 O O . GLY A 1 87 ? -4.114 -14.711 8.641 1.00 64.94 87 GLY A O 1
ATOM 711 N N . GLY A 1 88 ? -5.142 -15.398 10.503 1.00 60.94 88 GLY A N 1
ATOM 712 C CA . GLY A 1 88 ? -4.031 -16.246 10.965 1.00 60.94 88 GLY A CA 1
ATOM 713 C C . GLY A 1 88 ? -3.714 -16.150 12.460 1.00 60.94 88 GLY A C 1
ATOM 714 O O . GLY A 1 88 ? -4.458 -15.563 13.236 1.00 60.94 88 GLY A O 1
ATOM 715 N N . ARG A 1 89 ? -2.601 -16.776 12.878 1.00 51.97 89 ARG A N 1
ATOM 716 C CA . ARG A 1 89 ? -2.026 -16.671 14.241 1.00 51.97 89 ARG A CA 1
ATOM 717 C C . ARG A 1 89 ? -0.877 -15.653 14.314 1.00 51.97 89 ARG A C 1
ATOM 719 O O . ARG A 1 89 ? -0.034 -15.748 15.203 1.00 51.97 89 ARG A O 1
ATOM 726 N N . HIS A 1 90 ? -0.786 -14.729 13.360 1.00 52.75 90 HIS A N 1
ATOM 727 C CA . HIS A 1 90 ? 0.286 -13.737 13.353 1.00 52.75 90 HIS A CA 1
ATOM 728 C C . HIS A 1 90 ? -0.018 -12.638 14.374 1.00 52.75 90 HIS A C 1
ATOM 730 O O . HIS A 1 90 ? -1.161 -12.190 14.496 1.00 52.75 90 HIS A O 1
ATOM 736 N N . ALA A 1 91 ? 0.995 -12.221 15.134 1.00 43.69 91 ALA A N 1
ATOM 737 C CA . ALA A 1 91 ? 0.863 -11.116 16.075 1.00 43.69 91 ALA A CA 1
ATOM 738 C C . ALA A 1 91 ? 0.361 -9.871 15.322 1.00 43.69 91 ALA A C 1
ATOM 740 O O . ALA A 1 91 ? 0.950 -9.480 14.321 1.00 43.69 91 ALA A O 1
ATOM 741 N N . GLY A 1 92 ? -0.767 -9.305 15.758 1.00 52.75 92 GLY A N 1
ATOM 742 C CA . GLY A 1 92 ? -1.403 -8.150 15.114 1.00 52.75 92 GLY A CA 1
ATOM 743 C C . GLY A 1 92 ? -2.515 -8.481 14.111 1.00 52.75 92 GLY A C 1
ATOM 744 O O . GLY A 1 92 ? -3.356 -7.618 13.874 1.00 52.75 92 GLY A O 1
ATOM 745 N N . SER A 1 93 ? -2.592 -9.714 13.593 1.00 56.84 93 SER A N 1
ATOM 746 C CA . SER A 1 93 ? -3.700 -10.141 12.724 1.00 56.84 93 SER A CA 1
ATOM 747 C C . SER A 1 93 ? -5.008 -10.266 13.520 1.00 56.84 93 SER A C 1
ATOM 749 O O . SER A 1 93 ? -5.030 -10.814 14.625 1.00 56.84 93 SER A O 1
ATOM 751 N N . PHE A 1 94 ? -6.098 -9.724 12.978 1.00 63.75 94 PHE A N 1
ATOM 752 C CA . PHE A 1 94 ? -7.450 -9.873 13.514 1.00 63.75 94 PHE A CA 1
ATOM 753 C C . PHE A 1 94 ? -8.337 -10.445 12.405 1.00 63.75 94 PHE A C 1
ATOM 755 O O . PHE A 1 94 ? -8.308 -9.937 11.285 1.00 63.75 94 PHE A O 1
ATOM 762 N N . PRO A 1 95 ? -9.142 -11.485 12.675 1.00 66.12 95 PRO A N 1
ATOM 763 C CA . PRO A 1 95 ? -9.989 -12.055 11.643 1.00 66.12 95 PRO A CA 1
ATOM 764 C C . PRO A 1 95 ? -11.025 -11.012 11.221 1.00 66.12 95 PRO A C 1
ATOM 766 O O . PRO A 1 95 ? -11.895 -10.655 12.012 1.00 66.12 95 PRO A O 1
ATOM 769 N N . LEU A 1 96 ? -10.961 -10.557 9.967 1.00 66.62 96 LEU A N 1
ATOM 770 C CA . LEU A 1 96 ? -11.903 -9.577 9.418 1.00 66.62 96 LEU A CA 1
ATOM 771 C C . LEU A 1 96 ? -13.366 -10.024 9.592 1.00 66.62 96 LEU A C 1
ATOM 773 O O . LEU A 1 96 ? -14.244 -9.212 9.855 1.00 66.62 96 LEU A O 1
ATOM 777 N N . MET A 1 97 ? -13.611 -11.337 9.551 1.00 63.84 97 MET A N 1
ATOM 778 C CA . MET A 1 97 ? -14.919 -11.957 9.802 1.00 63.84 97 MET A CA 1
ATOM 779 C C . MET A 1 97 ? -15.496 -11.686 11.204 1.00 63.84 97 MET A C 1
ATOM 781 O O . MET A 1 97 ? -16.683 -11.920 11.423 1.00 63.84 97 MET A O 1
ATOM 785 N N . ALA A 1 98 ? -14.681 -11.238 12.162 1.00 69.88 98 ALA A N 1
ATOM 786 C CA . ALA A 1 98 ? -15.124 -10.847 13.499 1.00 69.88 98 ALA A CA 1
ATOM 787 C C . ALA A 1 98 ? -15.472 -9.350 13.608 1.00 69.88 98 ALA A C 1
ATOM 789 O O . ALA A 1 98 ? -16.032 -8.941 14.625 1.00 69.88 98 ALA A O 1
ATOM 790 N N . ALA A 1 99 ? -15.168 -8.541 12.586 1.00 79.06 99 ALA A N 1
ATOM 791 C CA . ALA A 1 99 ? -15.513 -7.127 12.567 1.00 79.06 99 ALA A CA 1
ATOM 792 C C . ALA A 1 99 ? -17.009 -6.940 12.276 1.00 79.06 99 ALA A C 1
ATOM 794 O O . ALA A 1 99 ? -17.591 -7.573 11.393 1.00 79.06 99 ALA A O 1
ATOM 795 N N . SER A 1 100 ? -17.649 -6.040 13.018 1.00 85.75 100 SER A N 1
ATOM 796 C CA . SER A 1 100 ? -19.028 -5.646 12.738 1.00 85.75 100 SER A CA 1
ATOM 797 C C . SER A 1 100 ? -19.114 -4.844 11.428 1.00 85.75 100 SER A C 1
ATOM 799 O O . SER A 1 100 ? -18.165 -4.135 11.082 1.00 85.75 100 SER A O 1
ATOM 801 N N . PRO A 1 101 ? -20.265 -4.855 10.725 1.00 88.75 101 PRO A N 1
ATOM 802 C CA . PRO A 1 101 ? -20.454 -4.036 9.523 1.00 88.75 101 PRO A CA 1
ATOM 803 C C . PRO A 1 101 ? -20.145 -2.551 9.750 1.00 88.75 101 PRO A C 1
ATOM 805 O O . PRO A 1 101 ? -19.570 -1.893 8.892 1.00 88.75 101 PRO A O 1
ATOM 808 N N . HIS A 1 102 ? -20.454 -2.034 10.944 1.00 90.12 102 HIS A N 1
ATOM 809 C CA . HIS A 1 102 ? -20.148 -0.652 11.295 1.00 90.12 102 HIS A CA 1
ATOM 810 C C . HIS A 1 102 ? -18.636 -0.376 11.357 1.00 90.12 102 HIS A C 1
ATOM 812 O O . HIS A 1 102 ? -18.186 0.645 10.846 1.00 90.12 102 HIS A O 1
ATOM 818 N N . GLN A 1 103 ? -17.843 -1.283 11.935 1.00 90.69 103 GLN A N 1
ATOM 819 C CA . GLN A 1 103 ? -16.379 -1.150 11.956 1.00 90.69 103 GLN A CA 1
ATOM 820 C C . GLN A 1 103 ? -15.789 -1.230 10.549 1.00 90.69 103 GLN A C 1
ATOM 822 O O . GLN A 1 103 ? -14.837 -0.519 10.236 1.00 90.69 103 GLN A O 1
ATOM 827 N N . PHE A 1 104 ? -16.377 -2.057 9.685 1.00 90.06 104 PHE A N 1
ATOM 828 C CA . PHE A 1 104 ? -15.981 -2.136 8.286 1.00 90.06 104 PHE A CA 1
ATOM 829 C C . PHE A 1 104 ? -16.226 -0.807 7.555 1.00 90.06 104 PHE A C 1
ATOM 831 O O . PHE A 1 104 ? -15.333 -0.325 6.858 1.00 90.06 104 PHE A O 1
ATOM 838 N N . ASP A 1 105 ? -17.377 -0.163 7.776 1.00 93.50 105 ASP A N 1
ATOM 839 C CA . ASP A 1 105 ? -17.676 1.167 7.226 1.00 93.50 105 ASP A CA 1
ATOM 840 C C . ASP A 1 105 ? -16.694 2.239 7.729 1.00 93.50 105 ASP A C 1
ATOM 842 O O . ASP A 1 105 ? -16.229 3.079 6.954 1.00 93.50 105 ASP A O 1
ATOM 846 N N . GLU A 1 106 ? -16.350 2.220 9.020 1.00 96.81 106 GLU A N 1
ATOM 847 C CA . GLU A 1 106 ? -15.350 3.130 9.590 1.00 96.81 106 GLU A CA 1
ATOM 848 C C . GLU A 1 106 ? -13.957 2.887 8.988 1.00 96.81 106 GLU A C 1
ATOM 850 O O . GLU A 1 106 ? -13.267 3.842 8.628 1.00 96.81 106 GLU A O 1
ATOM 855 N N . ALA A 1 107 ? -13.562 1.630 8.774 1.00 94.00 107 ALA A N 1
ATOM 856 C CA . ALA A 1 107 ? -12.289 1.311 8.134 1.00 94.00 107 ALA A CA 1
ATOM 857 C C . ALA A 1 107 ? -12.243 1.832 6.691 1.00 94.00 107 ALA A C 1
ATOM 859 O O . ALA A 1 107 ? -11.249 2.433 6.287 1.00 94.00 107 ALA A O 1
ATOM 860 N N . HIS A 1 108 ? -13.339 1.708 5.935 1.00 94.19 108 HIS A N 1
ATOM 861 C CA . HIS A 1 108 ? -13.444 2.280 4.588 1.00 94.19 108 HIS A CA 1
ATOM 862 C C . HIS A 1 108 ? -13.335 3.804 4.595 1.00 94.19 108 HIS A C 1
ATOM 864 O O . HIS A 1 108 ? -12.663 4.381 3.740 1.00 94.19 108 HIS A O 1
ATOM 870 N N . ARG A 1 109 ? -13.967 4.481 5.561 1.00 96.44 109 ARG A N 1
ATOM 871 C CA . ARG A 1 109 ? -13.838 5.939 5.717 1.00 96.44 109 ARG A CA 1
ATOM 872 C C . ARG A 1 109 ? -12.393 6.345 5.992 1.00 96.44 109 ARG A C 1
ATOM 874 O O . ARG A 1 109 ? -11.918 7.301 5.383 1.00 96.44 109 ARG A O 1
ATOM 881 N N . PHE A 1 110 ? -11.699 5.612 6.860 1.00 96.62 110 PHE A N 1
ATOM 882 C CA . PHE A 1 110 ? -10.291 5.858 7.160 1.00 96.62 110 PHE A CA 1
ATOM 883 C C . PHE A 1 110 ? -9.392 5.627 5.937 1.00 96.62 110 PHE A C 1
ATOM 885 O O . PHE A 1 110 ? -8.607 6.505 5.590 1.00 96.62 110 PHE A O 1
ATOM 892 N N . LEU A 1 111 ? -9.561 4.508 5.226 1.00 95.50 111 LEU A N 1
ATOM 893 C CA . LEU A 1 111 ? -8.809 4.201 4.003 1.00 95.50 111 LEU A CA 1
ATOM 894 C C . LEU A 1 111 ? -9.029 5.259 2.918 1.00 95.50 111 LEU A C 1
ATOM 896 O O . LEU A 1 111 ? -8.072 5.719 2.303 1.00 95.50 111 LEU A O 1
ATOM 900 N N . ASN A 1 112 ? -10.268 5.716 2.728 1.00 95.50 112 ASN A N 1
ATOM 901 C CA . ASN A 1 112 ? -10.571 6.801 1.794 1.00 95.50 112 ASN A CA 1
ATOM 902 C C . ASN A 1 112 ? -9.879 8.113 2.182 1.00 95.50 112 ASN A C 1
ATOM 904 O O . ASN A 1 112 ? -9.381 8.823 1.308 1.00 95.50 112 ASN A O 1
ATOM 908 N N . TYR A 1 113 ? -9.825 8.438 3.477 1.00 94.94 113 TYR A N 1
ATOM 909 C CA . TYR A 1 113 ? -9.102 9.614 3.956 1.00 94.94 113 TYR A CA 1
ATOM 910 C C . TYR A 1 113 ? -7.599 9.498 3.681 1.00 94.94 113 TYR A C 1
ATOM 912 O O . TYR A 1 113 ? -6.998 10.410 3.117 1.00 94.94 113 TYR A O 1
ATOM 920 N N . LEU A 1 114 ? -7.013 8.353 4.022 1.00 94.00 114 LEU A N 1
ATOM 921 C CA . LEU A 1 114 ? -5.609 8.031 3.796 1.00 94.00 114 LEU A CA 1
ATOM 922 C C . LEU A 1 114 ? -5.240 8.121 2.308 1.00 94.00 114 LEU A C 1
ATOM 924 O O . LEU A 1 114 ? -4.286 8.819 1.965 1.00 94.00 114 LEU A O 1
ATOM 928 N N . ASN A 1 115 ? -6.058 7.542 1.426 1.00 94.62 115 ASN A N 1
ATOM 929 C CA . ASN A 1 115 ? -5.888 7.611 -0.028 1.00 94.62 115 ASN A CA 1
ATOM 930 C C . ASN A 1 115 ? -5.982 9.045 -0.568 1.00 94.62 115 ASN A C 1
ATOM 932 O O . ASN A 1 115 ? -5.303 9.391 -1.527 1.00 94.62 115 ASN A O 1
ATOM 936 N N . GLY A 1 116 ? -6.839 9.880 0.025 1.00 93.06 116 GLY A N 1
ATOM 937 C CA . GLY A 1 116 ? -7.042 11.259 -0.418 1.00 93.06 116 GLY A CA 1
ATOM 938 C C . GLY A 1 116 ? -6.048 12.269 0.158 1.00 93.06 116 GLY A C 1
ATOM 939 O O . GLY A 1 116 ? -5.944 13.377 -0.372 1.00 93.06 116 GLY A O 1
ATOM 940 N N . ARG A 1 117 ? -5.358 11.938 1.258 1.00 91.50 117 ARG A N 1
ATOM 941 C CA . ARG A 1 117 ? -4.589 12.924 2.031 1.00 91.50 117 ARG A CA 1
ATOM 942 C C . ARG A 1 117 ? -3.139 12.555 2.304 1.00 91.50 117 ARG A C 1
ATOM 944 O O . ARG A 1 117 ? -2.314 13.470 2.317 1.00 91.50 117 ARG A O 1
ATOM 951 N N . TRP A 1 118 ? -2.847 11.288 2.573 1.00 89.50 118 TRP A N 1
ATOM 952 C CA . TRP A 1 118 ? -1.535 10.861 3.063 1.00 89.50 118 TRP A CA 1
ATOM 953 C C . TRP A 1 118 ? -0.751 10.033 2.055 1.00 89.50 118 TRP A C 1
ATOM 955 O O . TRP A 1 118 ? 0.465 10.189 1.980 1.00 89.50 118 TRP A O 1
ATOM 965 N N . LEU A 1 119 ? -1.424 9.210 1.249 1.00 89.56 119 LEU A N 1
ATOM 966 C CA . LEU A 1 119 ? -0.740 8.482 0.189 1.00 89.56 119 LEU A CA 1
ATOM 967 C C . LEU A 1 119 ? -0.390 9.421 -0.966 1.00 89.56 119 LEU A C 1
ATOM 969 O O . LEU A 1 119 ? -1.219 10.191 -1.451 1.00 89.56 119 LEU A O 1
ATOM 973 N N . THR A 1 120 ? 0.848 9.321 -1.435 1.00 81.50 120 THR A N 1
ATOM 974 C CA . THR A 1 120 ? 1.347 10.045 -2.613 1.00 81.50 120 THR A CA 1
ATOM 975 C C . THR A 1 120 ? 1.357 9.182 -3.873 1.00 81.50 120 THR A C 1
ATOM 977 O O . THR A 1 120 ? 1.413 9.711 -4.981 1.00 81.50 120 THR A O 1
ATOM 980 N N . ALA A 1 121 ? 1.284 7.862 -3.710 1.00 86.12 121 ALA A N 1
ATOM 981 C CA . ALA A 1 121 ? 1.233 6.878 -4.777 1.00 86.12 121 ALA A CA 1
ATOM 982 C C . ALA A 1 121 ? 0.401 5.673 -4.330 1.00 86.12 121 ALA A C 1
ATOM 984 O O . ALA A 1 121 ? 0.321 5.376 -3.140 1.00 86.12 121 ALA A O 1
ATOM 985 N N . GLY A 1 122 ? -0.189 4.971 -5.296 1.00 91.38 122 GLY A N 1
ATOM 986 C CA . GLY A 1 122 ? -1.005 3.789 -5.035 1.00 91.38 122 GLY A CA 1
ATOM 987 C C . GLY A 1 122 ? -2.310 4.086 -4.295 1.00 91.38 122 GLY A C 1
ATOM 988 O O . GLY A 1 122 ? -2.809 5.210 -4.287 1.00 91.38 122 GLY A O 1
ATOM 989 N N . HIS A 1 123 ? -2.896 3.036 -3.730 1.00 94.62 123 HIS A N 1
ATOM 990 C CA . HIS A 1 123 ? -4.114 3.099 -2.932 1.00 94.62 123 HIS A CA 1
ATOM 991 C C . HIS A 1 123 ? -4.132 1.964 -1.912 1.00 94.62 123 HIS A C 1
ATOM 993 O O . HIS A 1 123 ? -3.770 0.831 -2.233 1.00 94.62 123 HIS A O 1
ATOM 999 N N . ALA A 1 124 ? -4.588 2.253 -0.699 1.00 94.94 124 ALA A N 1
ATOM 1000 C CA . ALA A 1 124 ? -4.874 1.257 0.317 1.00 94.94 124 ALA A CA 1
ATOM 1001 C C . ALA A 1 124 ? -6.364 0.889 0.332 1.00 94.94 124 ALA A C 1
ATOM 1003 O O . ALA A 1 124 ? -7.239 1.735 0.135 1.00 94.94 124 ALA A O 1
ATOM 1004 N N . TYR A 1 125 ? -6.652 -0.384 0.566 1.00 94.06 125 TYR A N 1
ATOM 1005 C CA . TYR A 1 125 ? -7.988 -0.969 0.556 1.00 94.06 125 TYR A CA 1
ATOM 1006 C C . TYR A 1 125 ? -8.006 -2.252 1.393 1.00 94.06 125 TYR A C 1
ATOM 1008 O O . TYR A 1 125 ? -6.963 -2.770 1.788 1.00 94.06 125 TYR A O 1
ATOM 1016 N N . ILE A 1 126 ? -9.200 -2.766 1.673 1.00 91.25 126 ILE A N 1
ATOM 1017 C CA . ILE A 1 126 ? -9.368 -4.144 2.138 1.00 91.25 126 ILE A CA 1
ATOM 1018 C C . ILE A 1 126 ? -9.674 -4.967 0.894 1.00 91.25 126 ILE A C 1
ATOM 1020 O O . ILE A 1 126 ? -10.624 -4.652 0.174 1.00 91.25 126 ILE A O 1
ATOM 1024 N N . ASP A 1 127 ? -8.844 -5.963 0.611 1.00 89.12 127 ASP A N 1
ATOM 1025 C CA . ASP A 1 127 ? -9.007 -6.794 -0.573 1.00 89.12 127 ASP A CA 1
ATOM 1026 C C . ASP A 1 127 ? -10.277 -7.652 -0.423 1.00 89.12 127 ASP A C 1
ATOM 1028 O O . ASP A 1 127 ? -10.447 -8.331 0.592 1.00 89.12 127 ASP A O 1
ATOM 1032 N N . PRO A 1 128 ? -11.223 -7.579 -1.374 1.00 84.81 128 PRO A N 1
ATOM 1033 C CA . PRO A 1 128 ? -12.482 -8.303 -1.270 1.00 84.81 128 PRO A CA 1
ATOM 1034 C C . PRO A 1 128 ? -12.328 -9.822 -1.424 1.00 84.81 128 PRO A C 1
ATOM 1036 O O . PRO A 1 128 ? -13.234 -10.546 -1.008 1.00 84.81 128 PRO A O 1
ATOM 1039 N N . ASP A 1 129 ? -11.231 -10.303 -2.018 1.00 85.19 129 ASP A N 1
ATOM 1040 C CA . ASP A 1 129 ? -11.038 -11.724 -2.312 1.00 85.19 129 ASP A CA 1
ATOM 1041 C C . ASP A 1 129 ? -10.540 -12.496 -1.082 1.00 85.19 129 ASP A C 1
ATOM 1043 O O . ASP A 1 129 ? -10.987 -13.618 -0.828 1.00 85.19 129 ASP A O 1
ATOM 1047 N N . ASP A 1 130 ? -9.635 -11.899 -0.302 1.00 85.19 130 ASP A N 1
ATOM 1048 C CA . ASP A 1 130 ? -9.002 -12.538 0.861 1.00 85.19 130 ASP A CA 1
ATOM 1049 C C . ASP A 1 130 ? -9.242 -11.806 2.195 1.00 85.19 130 ASP A C 1
ATOM 1051 O O . ASP A 1 130 ? -9.057 -12.395 3.263 1.00 85.19 130 ASP A O 1
ATOM 1055 N N . GLY A 1 131 ? -9.743 -10.569 2.164 1.00 83.75 131 GLY A N 1
ATOM 1056 C CA . GLY A 1 131 ? -9.970 -9.750 3.353 1.00 83.75 131 GLY A CA 1
ATOM 1057 C C . GLY A 1 131 ? -8.696 -9.127 3.925 1.00 83.75 131 GLY A C 1
ATOM 1058 O O . GLY A 1 131 ? -8.726 -8.605 5.045 1.00 83.75 131 GLY A O 1
ATOM 1059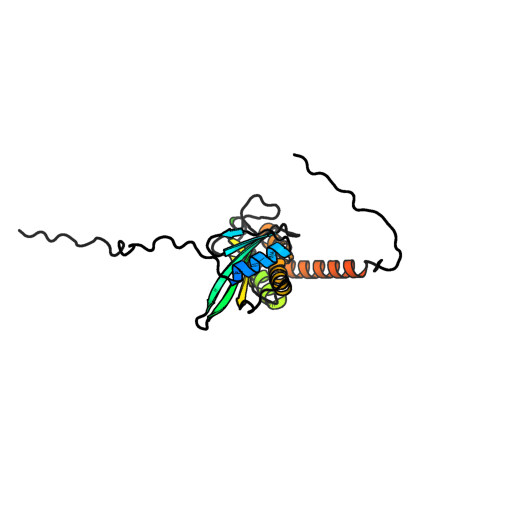 N N . ASP A 1 132 ? -7.575 -9.178 3.206 1.00 89.50 132 ASP A N 1
ATOM 1060 C CA . ASP A 1 132 ? -6.318 -8.612 3.673 1.00 89.50 132 ASP A CA 1
ATOM 1061 C C . ASP A 1 132 ? -6.293 -7.097 3.490 1.00 89.50 132 ASP A C 1
ATOM 1063 O O . ASP A 1 132 ? -6.736 -6.539 2.479 1.00 89.50 132 ASP A O 1
ATOM 1067 N N . ILE A 1 133 ? -5.699 -6.412 4.465 1.00 91.25 133 ILE A N 1
ATOM 1068 C CA . ILE A 1 133 ? -5.392 -4.995 4.306 1.00 91.25 133 ILE A CA 1
ATOM 1069 C C . ILE A 1 133 ? -4.300 -4.914 3.259 1.00 91.25 133 ILE A C 1
ATOM 1071 O O . ILE A 1 133 ? -3.240 -5.514 3.422 1.00 91.25 133 ILE A O 1
ATOM 1075 N N . SER A 1 134 ? -4.569 -4.185 2.186 1.00 93.25 134 SER A N 1
ATOM 1076 C CA . SER A 1 134 ? -3.732 -4.159 1.000 1.00 93.25 134 SER A CA 1
ATOM 1077 C C . SER A 1 134 ? -3.419 -2.730 0.588 1.00 93.25 134 SER A C 1
ATOM 1079 O O . SER A 1 134 ? -4.248 -1.836 0.701 1.00 93.25 134 SER A O 1
ATOM 1081 N N . PHE A 1 135 ? -2.217 -2.527 0.073 1.00 95.62 135 PHE A N 1
ATOM 1082 C CA . PHE A 1 135 ? -1.788 -1.355 -0.667 1.00 95.62 135 PHE A CA 1
ATOM 1083 C C . PHE A 1 135 ? -1.430 -1.822 -2.070 1.00 95.62 135 PHE A C 1
ATOM 1085 O O . PHE A 1 135 ? -0.684 -2.787 -2.229 1.00 95.62 135 PHE A O 1
ATOM 1092 N N . ARG A 1 136 ? -1.950 -1.158 -3.098 1.00 95.19 136 ARG A N 1
ATOM 1093 C CA . ARG A 1 136 ? -1.644 -1.496 -4.485 1.00 95.19 136 ARG A CA 1
ATOM 1094 C C . ARG A 1 136 ? -1.192 -0.276 -5.251 1.00 95.19 136 ARG A C 1
ATOM 1096 O O . ARG A 1 136 ? -1.806 0.790 -5.183 1.00 95.19 136 ARG A O 1
ATOM 1103 N N . TRP A 1 137 ? -0.121 -0.450 -6.004 1.00 95.50 137 TRP A N 1
ATOM 1104 C CA . TRP A 1 137 ? 0.441 0.586 -6.843 1.00 95.50 137 TRP A CA 1
ATOM 1105 C C . TRP A 1 137 ? 0.782 0.013 -8.209 1.00 95.50 137 TRP A C 1
ATOM 1107 O O . TRP A 1 137 ? 1.464 -1.001 -8.324 1.00 95.50 137 TRP A O 1
ATOM 1117 N N . THR A 1 138 ? 0.286 0.681 -9.244 1.00 94.25 138 THR A N 1
ATOM 1118 C CA . THR A 1 138 ? 0.557 0.342 -10.636 1.00 94.25 138 THR A CA 1
ATOM 1119 C C . THR A 1 138 ? 1.283 1.492 -11.308 1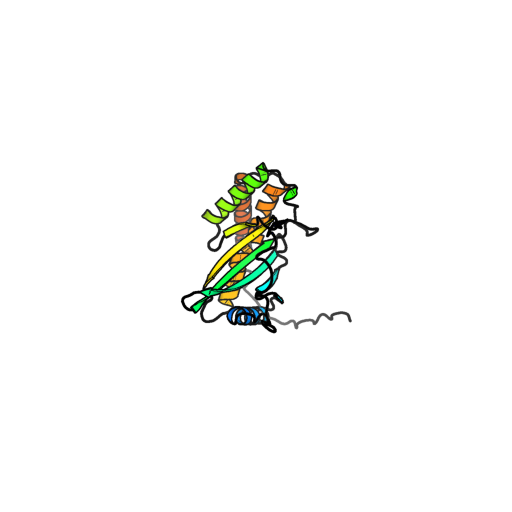.00 94.25 138 THR A C 1
ATOM 1121 O O . THR A 1 138 ? 0.895 2.652 -11.135 1.00 94.25 138 THR A O 1
ATOM 1124 N N . GLY A 1 139 ? 2.282 1.183 -12.121 1.00 92.94 139 GLY A N 1
ATOM 1125 C CA . GLY A 1 139 ? 3.032 2.192 -12.856 1.00 92.94 139 GLY A CA 1
ATOM 1126 C C . GLY A 1 139 ? 3.940 1.585 -13.919 1.00 92.94 139 GLY A C 1
ATOM 1127 O O . GLY A 1 139 ? 4.023 0.364 -14.036 1.00 92.94 139 GLY A O 1
ATOM 1128 N N . PRO A 1 140 ? 4.619 2.420 -14.716 1.00 93.69 140 PRO A N 1
ATOM 1129 C CA . PRO A 1 140 ? 5.622 1.947 -15.657 1.00 93.69 140 PRO A CA 1
ATOM 1130 C C . PRO A 1 140 ? 6.901 1.532 -14.919 1.00 93.69 140 PRO A C 1
ATOM 1132 O O . PRO A 1 140 ? 7.323 2.195 -13.968 1.00 93.69 140 PRO A O 1
ATOM 1135 N N . PHE A 1 141 ? 7.561 0.476 -15.391 1.00 93.56 141 PHE A N 1
ATOM 1136 C CA . PHE A 1 141 ? 8.960 0.246 -15.041 1.00 93.56 141 PHE A CA 1
ATOM 1137 C C . PHE A 1 141 ? 9.840 1.314 -15.706 1.00 93.56 141 PHE A C 1
ATOM 1139 O O . PHE A 1 141 ? 9.589 1.690 -16.857 1.00 93.56 141 PHE A O 1
ATOM 1146 N N . PRO A 1 142 ? 10.901 1.791 -15.033 1.00 91.50 142 PRO A N 1
ATOM 1147 C CA . PRO A 1 142 ? 11.934 2.556 -15.710 1.00 91.50 142 PRO A CA 1
ATOM 1148 C C . PRO A 1 142 ? 12.669 1.666 -16.720 1.00 91.50 142 PRO A C 1
ATOM 1150 O O . PRO A 1 142 ? 12.766 0.452 -16.550 1.00 91.50 142 PRO A O 1
ATOM 1153 N N . ALA A 1 143 ? 13.252 2.283 -17.750 1.00 87.31 143 ALA A N 1
ATOM 1154 C CA . ALA A 1 143 ? 14.066 1.565 -18.735 1.00 87.31 143 ALA A CA 1
ATOM 1155 C C . ALA A 1 143 ? 15.297 0.881 -18.109 1.00 87.31 143 ALA A C 1
ATOM 1157 O O . ALA A 1 143 ? 15.777 -0.124 -18.624 1.00 87.31 143 ALA A O 1
ATOM 1158 N N . VAL A 1 144 ? 15.804 1.432 -17.001 1.00 91.69 144 VAL A N 1
ATOM 1159 C CA . VAL A 1 144 ? 16.876 0.847 -16.190 1.00 91.69 144 VAL A CA 1
ATOM 1160 C C . VAL A 1 144 ? 16.388 0.768 -14.751 1.00 91.69 144 VAL A C 1
ATOM 1162 O O . VAL A 1 144 ? 16.017 1.786 -14.167 1.00 91.69 144 VAL A O 1
ATOM 1165 N N . ILE A 1 145 ? 16.396 -0.436 -14.186 1.00 94.56 145 ILE A N 1
ATOM 1166 C CA . ILE A 1 145 ? 16.016 -0.681 -12.794 1.00 94.56 145 ILE A CA 1
ATOM 1167 C C . ILE A 1 145 ? 17.230 -0.433 -11.904 1.00 94.56 145 ILE A C 1
ATOM 1169 O O . ILE A 1 145 ? 18.304 -0.983 -12.140 1.00 94.56 145 ILE A O 1
ATOM 1173 N N . THR A 1 146 ? 17.055 0.426 -10.906 1.00 94.38 146 THR A N 1
ATOM 1174 C CA . THR A 1 146 ? 18.110 0.886 -9.999 1.00 94.38 146 THR A CA 1
ATOM 1175 C C . THR A 1 146 ? 17.723 0.630 -8.547 1.00 94.38 146 THR A C 1
ATOM 1177 O O . THR A 1 146 ? 16.541 0.460 -8.240 1.00 94.38 146 THR A O 1
ATOM 1180 N N . GLU A 1 147 ? 18.704 0.682 -7.645 1.00 94.88 147 GLU A N 1
ATOM 1181 C CA . GLU A 1 147 ? 18.474 0.676 -6.192 1.00 94.88 147 GLU A CA 1
ATOM 1182 C C . GLU A 1 147 ? 17.495 1.780 -5.776 1.00 94.88 147 GLU A C 1
ATOM 1184 O O . GLU A 1 147 ? 16.511 1.505 -5.107 1.00 94.88 147 GLU A O 1
ATOM 1189 N N . ALA A 1 148 ? 17.656 3.003 -6.293 1.00 93.25 148 ALA A N 1
ATOM 1190 C CA . ALA A 1 148 ? 16.746 4.110 -5.986 1.00 93.25 148 ALA A CA 1
ATOM 1191 C C . ALA A 1 148 ? 15.285 3.836 -6.398 1.00 93.25 148 ALA A C 1
ATOM 1193 O O . ALA A 1 148 ? 14.353 4.305 -5.744 1.00 93.25 148 ALA A O 1
ATOM 1194 N N . PHE A 1 149 ? 15.061 3.091 -7.486 1.00 93.81 149 PHE A N 1
ATOM 1195 C CA . PHE A 1 149 ? 13.713 2.669 -7.867 1.00 93.81 149 PHE A CA 1
ATOM 1196 C C . PHE A 1 149 ? 13.171 1.589 -6.922 1.00 93.81 149 PHE A C 1
ATOM 1198 O O . PHE A 1 149 ? 12.011 1.674 -6.517 1.00 93.81 149 PHE A O 1
ATOM 1205 N N . ALA A 1 150 ? 14.000 0.612 -6.542 1.00 93.00 150 ALA A N 1
ATOM 1206 C CA . ALA A 1 150 ? 13.648 -0.393 -5.542 1.00 93.00 150 ALA A CA 1
ATOM 1207 C C . ALA A 1 150 ? 13.299 0.257 -4.191 1.00 93.00 150 ALA A C 1
ATOM 1209 O O . ALA A 1 150 ? 12.231 -0.014 -3.648 1.00 93.00 150 ALA A O 1
ATOM 1210 N N . ASP A 1 151 ? 14.116 1.191 -3.708 1.00 91.19 151 ASP A N 1
ATOM 1211 C CA . ASP A 1 151 ? 13.859 1.957 -2.486 1.00 91.19 151 ASP A CA 1
ATOM 1212 C C . ASP A 1 151 ? 12.561 2.752 -2.575 1.00 91.19 151 ASP A C 1
ATOM 1214 O O . ASP A 1 151 ? 11.790 2.805 -1.619 1.00 91.19 151 ASP A O 1
ATOM 1218 N N . HIS A 1 152 ? 12.275 3.356 -3.729 1.00 90.75 152 HIS A N 1
ATOM 1219 C CA . HIS A 1 152 ? 11.029 4.084 -3.918 1.00 90.75 152 HIS A CA 1
ATOM 1220 C C . HIS A 1 152 ? 9.805 3.154 -3.868 1.00 90.75 152 HIS A C 1
ATOM 1222 O O . HIS A 1 152 ? 8.814 3.492 -3.216 1.00 90.75 152 HIS A O 1
ATOM 1228 N N . LEU A 1 153 ? 9.884 1.970 -4.491 1.00 91.00 153 LEU A N 1
ATOM 1229 C CA . LEU A 1 153 ? 8.857 0.929 -4.375 1.00 91.00 153 LEU A CA 1
ATOM 1230 C C . LEU A 1 153 ? 8.654 0.512 -2.916 1.00 91.00 153 LEU A C 1
ATOM 1232 O O . LEU A 1 153 ? 7.522 0.531 -2.434 1.00 91.00 153 LEU A O 1
ATOM 1236 N N . LEU A 1 154 ? 9.735 0.185 -2.209 1.00 89.31 154 LEU A N 1
ATOM 1237 C CA . LEU A 1 154 ? 9.706 -0.281 -0.820 1.00 89.31 154 LEU A CA 1
ATOM 1238 C C . LEU A 1 154 ? 9.241 0.812 0.157 1.00 89.31 154 LEU A C 1
ATOM 1240 O O . LEU A 1 154 ? 8.480 0.554 1.090 1.00 89.31 154 LEU A O 1
ATOM 1244 N N . GLY A 1 155 ? 9.614 2.063 -0.097 1.00 88.38 155 GLY A N 1
ATOM 1245 C CA . GLY A 1 155 ? 9.140 3.218 0.653 1.00 88.38 155 GLY A CA 1
ATOM 1246 C C . GLY A 1 155 ? 7.637 3.431 0.486 1.00 88.38 155 GLY A C 1
ATOM 1247 O O . GLY A 1 155 ? 6.934 3.619 1.480 1.00 88.38 155 GLY A O 1
ATOM 1248 N N . ALA A 1 156 ? 7.118 3.341 -0.743 1.00 87.50 156 ALA A N 1
ATOM 1249 C CA . ALA A 1 156 ? 5.689 3.503 -1.016 1.00 87.50 156 ALA A CA 1
ATOM 1250 C C . ALA A 1 156 ? 4.842 2.434 -0.308 1.00 87.50 156 ALA A C 1
ATOM 1252 O O . ALA A 1 156 ? 3.818 2.747 0.294 1.00 87.50 156 ALA A O 1
ATOM 1253 N N . VAL A 1 157 ? 5.291 1.181 -0.324 1.00 90.44 157 VAL A N 1
ATOM 1254 C CA . VAL A 1 157 ? 4.551 0.060 0.276 1.00 90.44 157 VAL A CA 1
ATOM 1255 C C . VAL A 1 157 ? 4.642 0.003 1.786 1.00 90.44 157 VAL A C 1
ATOM 1257 O O . VAL A 1 157 ? 3.696 -0.457 2.418 1.00 90.44 157 VAL A O 1
ATOM 1260 N N . SER A 1 158 ? 5.734 0.501 2.376 1.00 88.62 158 SER A N 1
ATOM 1261 C CA . SER A 1 158 ? 5.898 0.545 3.834 1.00 88.62 158 SER A CA 1
ATOM 1262 C C . SER A 1 158 ? 4.795 1.357 4.528 1.00 88.62 158 SER A C 1
ATOM 1264 O O . SER A 1 158 ? 4.515 1.153 5.709 1.00 88.62 158 SER A O 1
ATOM 1266 N N . GLN A 1 159 ? 4.092 2.214 3.776 1.00 86.69 159 GLN A N 1
ATOM 1267 C CA . GLN A 1 159 ? 2.937 2.964 4.263 1.00 86.69 159 GLN A CA 1
ATOM 1268 C C . GLN A 1 159 ? 1.830 2.044 4.799 1.00 86.69 159 GLN A C 1
ATOM 1270 O O . GLN A 1 159 ? 1.135 2.419 5.741 1.00 86.69 159 GLN A O 1
ATOM 1275 N N . ILE A 1 160 ? 1.694 0.815 4.284 1.00 88.44 160 ILE A N 1
ATOM 1276 C CA . ILE A 1 160 ? 0.703 -0.134 4.804 1.00 88.44 160 ILE A CA 1
ATOM 1277 C C . ILE A 1 160 ? 0.972 -0.527 6.262 1.00 88.44 160 ILE A C 1
ATOM 1279 O O . ILE A 1 160 ? 0.045 -0.568 7.066 1.00 88.44 160 ILE A O 1
ATOM 1283 N N . ASP A 1 161 ? 2.239 -0.758 6.615 1.00 89.00 161 ASP A N 1
ATOM 1284 C CA . ASP A 1 161 ? 2.672 -1.060 7.981 1.00 89.00 161 ASP A CA 1
ATOM 1285 C C . ASP A 1 161 ? 2.539 0.179 8.871 1.00 89.00 161 ASP A C 1
ATOM 1287 O O . ASP A 1 161 ? 2.108 0.087 10.020 1.00 89.00 161 ASP A O 1
ATOM 1291 N N . HIS A 1 162 ? 2.837 1.359 8.325 1.00 90.06 162 HIS A N 1
ATOM 1292 C CA . HIS A 1 162 ? 2.742 2.623 9.047 1.00 90.06 162 HIS A CA 1
ATOM 1293 C C . HIS A 1 162 ? 1.317 2.926 9.545 1.00 90.06 162 HIS A C 1
ATOM 1295 O O . HIS A 1 162 ? 1.153 3.286 10.713 1.00 90.06 162 HIS A O 1
ATOM 1301 N N . PHE A 1 163 ? 0.292 2.726 8.707 1.00 91.06 163 PHE A N 1
ATOM 1302 C CA . PHE A 1 163 ? -1.120 2.988 9.042 1.00 91.06 163 PHE A CA 1
ATOM 1303 C C . PHE A 1 163 ? -1.872 1.778 9.622 1.00 91.06 163 PHE A C 1
ATOM 1305 O O . PHE A 1 163 ? -3.061 1.866 9.948 1.00 91.06 163 PHE A O 1
ATOM 1312 N N . PHE A 1 164 ? -1.202 0.630 9.748 1.00 90.50 164 PHE A N 1
ATOM 1313 C CA . PHE A 1 164 ? -1.808 -0.584 10.284 1.00 90.50 164 PHE A CA 1
ATOM 1314 C C . PHE A 1 164 ? -2.361 -0.434 11.714 1.00 90.50 164 PHE A C 1
ATOM 1316 O O . PHE A 1 164 ? -3.457 -0.947 11.963 1.00 90.50 164 PHE A O 1
ATOM 1323 N N . PRO A 1 165 ? -1.691 0.259 12.662 1.00 91.00 165 PRO A N 1
ATOM 1324 C CA . PRO A 1 165 ? -2.206 0.408 14.024 1.00 91.00 165 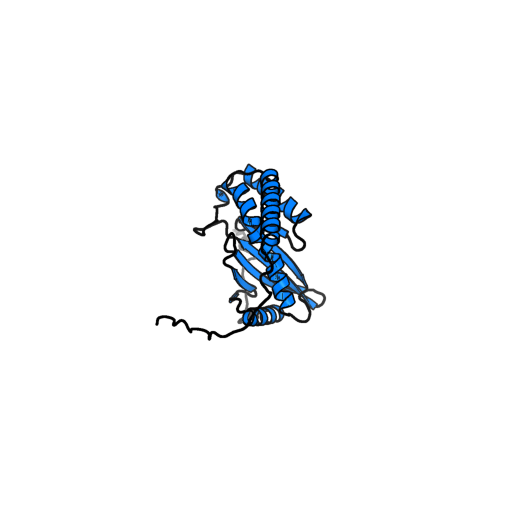PRO A CA 1
ATOM 1325 C C . PRO A 1 165 ? -3.601 1.031 14.083 1.00 91.00 165 PRO A C 1
ATOM 1327 O O . PRO A 1 165 ? -4.462 0.544 14.814 1.00 91.00 165 PRO A O 1
ATOM 1330 N N . GLU A 1 166 ? -3.856 2.067 13.286 1.00 93.94 166 GLU A N 1
ATOM 1331 C CA . GLU A 1 166 ? -5.153 2.735 13.219 1.00 93.94 166 GLU A CA 1
ATOM 1332 C C . GLU A 1 166 ? -6.229 1.850 12.592 1.00 93.94 166 GLU A C 1
ATOM 1334 O O . GLU A 1 166 ? -7.349 1.778 13.102 1.00 93.94 166 GLU A O 1
ATOM 1339 N N . LEU A 1 167 ? -5.889 1.130 11.520 1.00 91.88 167 LEU A N 1
ATOM 1340 C CA . LEU A 1 167 ? -6.806 0.173 10.902 1.00 91.88 167 LEU A CA 1
ATOM 1341 C C . LEU A 1 167 ? -7.192 -0.937 11.874 1.00 91.88 167 LEU A C 1
ATOM 1343 O O . LEU A 1 167 ? -8.371 -1.275 11.996 1.00 91.88 167 LEU A O 1
ATOM 1347 N N . ARG A 1 168 ? -6.215 -1.462 12.617 1.00 89.38 168 ARG A N 1
ATOM 1348 C CA . ARG A 1 168 ? -6.459 -2.437 13.675 1.00 89.38 168 ARG A CA 1
ATOM 1349 C C . ARG A 1 168 ? -7.327 -1.847 14.787 1.00 89.38 168 ARG A C 1
ATOM 1351 O O . ARG A 1 168 ? -8.262 -2.515 15.209 1.00 89.38 168 ARG A O 1
ATOM 1358 N N . ALA A 1 169 ? -7.076 -0.619 15.236 1.00 91.25 169 ALA A N 1
ATOM 1359 C CA . ALA A 1 169 ? -7.879 0.014 16.284 1.00 91.25 169 ALA A CA 1
ATOM 1360 C C . ALA A 1 169 ? -9.352 0.185 15.869 1.00 91.25 169 ALA A C 1
ATOM 1362 O O . ALA A 1 169 ? -10.264 0.013 16.678 1.00 91.25 169 ALA A O 1
ATOM 1363 N N . ILE A 1 170 ? -9.615 0.473 14.592 1.00 93.06 170 ILE A N 1
ATOM 1364 C CA . ILE A 1 170 ? -10.983 0.511 14.061 1.00 93.06 170 ILE A CA 1
ATOM 1365 C C . ILE A 1 170 ? -11.594 -0.895 14.061 1.00 93.06 170 ILE A C 1
ATOM 1367 O O . ILE A 1 170 ? -12.662 -1.129 14.638 1.00 93.06 170 ILE A O 1
ATOM 1371 N N . LEU A 1 171 ? -10.907 -1.838 13.416 1.00 89.44 171 LEU A N 1
ATOM 1372 C CA . LEU A 1 171 ? -11.463 -3.145 13.081 1.00 89.44 171 LEU A CA 1
ATOM 1373 C C . LEU A 1 171 ? -11.533 -4.104 14.278 1.00 89.44 171 LEU A C 1
ATOM 1375 O O . LEU A 1 171 ? -12.471 -4.894 14.361 1.00 89.44 171 LEU A O 1
ATOM 1379 N N . ALA A 1 172 ? -10.590 -4.015 15.217 1.00 86.62 172 ALA A N 1
ATOM 1380 C CA . ALA A 1 172 ? -10.541 -4.844 16.419 1.00 86.62 172 ALA A CA 1
ATOM 1381 C C . ALA A 1 172 ? -11.155 -4.146 17.642 1.00 86.62 172 ALA A C 1
ATOM 1383 O O . ALA A 1 172 ? -11.933 -4.768 18.365 1.00 86.62 172 ALA A O 1
ATOM 1384 N N . ASP A 1 173 ? -10.855 -2.860 17.850 1.00 87.81 173 ASP A N 1
ATOM 1385 C CA . ASP A 1 173 ? -11.192 -2.161 19.102 1.00 87.81 173 ASP A CA 1
ATOM 1386 C C . ASP A 1 173 ? -12.431 -1.253 18.984 1.00 87.81 173 ASP A C 1
ATOM 1388 O O . ASP A 1 173 ? -12.904 -0.702 19.979 1.00 87.81 173 ASP A O 1
ATOM 1392 N N . GLY A 1 174 ? -12.999 -1.105 17.781 1.00 89.75 174 GLY A N 1
ATOM 1393 C CA . GLY A 1 174 ? -14.219 -0.319 17.561 1.00 89.75 174 GLY A CA 1
ATOM 1394 C C . GLY A 1 174 ? -13.991 1.191 17.527 1.00 89.75 174 GLY A C 1
ATOM 1395 O O . GLY A 1 174 ? -14.926 1.961 17.755 1.00 89.75 174 GLY A O 1
ATOM 1396 N N . MET A 1 175 ? -12.760 1.629 17.251 1.00 95.25 175 MET A N 1
ATOM 1397 C CA . MET A 1 175 ? -12.445 3.039 17.045 1.00 95.25 175 MET A CA 1
ATOM 1398 C C . MET A 1 175 ? -13.172 3.587 15.806 1.00 95.25 175 MET A C 1
ATOM 1400 O O . MET A 1 175 ? -13.345 2.897 14.805 1.00 95.25 175 MET A O 1
ATOM 1404 N N . THR A 1 176 ? -13.582 4.854 15.852 1.00 97.44 176 THR A N 1
ATOM 1405 C CA . THR A 1 176 ? -14.117 5.543 14.667 1.00 97.44 176 THR A CA 1
ATOM 1406 C C . THR A 1 176 ? -12.985 5.998 13.747 1.00 97.44 176 THR A C 1
ATOM 1408 O O . THR A 1 176 ? -11.876 6.266 14.209 1.00 97.44 176 THR A O 1
ATOM 1411 N N . ALA A 1 177 ? -13.270 6.195 12.461 1.00 96.62 177 ALA A N 1
ATOM 1412 C CA . ALA A 1 177 ? -12.317 6.730 11.492 1.00 96.62 177 ALA A CA 1
ATOM 1413 C C . ALA A 1 177 ? -11.745 8.085 11.934 1.00 96.62 177 ALA A C 1
ATOM 1415 O O . ALA A 1 177 ? -10.549 8.333 11.813 1.00 96.62 177 ALA A O 1
ATOM 1416 N N . MET A 1 178 ? -12.584 8.955 12.504 1.00 97.12 178 MET A N 1
ATOM 1417 C CA . MET A 1 178 ? -12.132 10.246 13.031 1.00 97.12 178 MET A CA 1
ATOM 1418 C C . MET A 1 178 ? -11.218 10.092 14.250 1.00 97.12 178 MET A C 1
ATOM 1420 O O . MET A 1 178 ? -10.244 10.834 14.373 1.00 97.12 178 MET A O 1
ATOM 1424 N N . GLY A 1 179 ? -11.504 9.126 15.128 1.00 97.31 179 GLY A N 1
ATOM 1425 C CA . GLY A 1 179 ? -10.622 8.780 16.243 1.00 97.31 179 GLY A CA 1
ATOM 1426 C C . GLY A 1 179 ? -9.263 8.275 15.759 1.00 97.31 179 GLY A C 1
ATOM 1427 O O . GLY A 1 179 ? -8.235 8.733 16.248 1.00 97.31 179 GLY A O 1
ATOM 1428 N N . ALA A 1 180 ? -9.260 7.420 14.738 1.00 96.81 180 ALA A N 1
ATOM 1429 C CA . ALA A 1 180 ? -8.051 6.914 14.099 1.00 96.81 180 ALA A CA 1
ATOM 1430 C C . ALA A 1 180 ? -7.222 8.032 13.452 1.00 96.81 180 ALA A C 1
ATOM 1432 O O . ALA A 1 180 ? -6.016 8.101 13.665 1.00 96.81 180 ALA A O 1
ATOM 1433 N N . ILE A 1 181 ? -7.861 8.972 12.746 1.00 96.56 181 ILE A N 1
ATOM 1434 C CA . ILE A 1 181 ? -7.173 10.135 12.161 1.00 96.56 181 ILE A CA 1
ATOM 1435 C C . ILE A 1 181 ? -6.525 11.000 13.248 1.00 96.56 181 ILE A C 1
ATOM 1437 O O . ILE A 1 181 ? -5.384 11.437 13.100 1.00 96.56 181 ILE A O 1
ATOM 1441 N N . ALA A 1 182 ? -7.239 11.262 14.344 1.00 96.31 182 ALA A N 1
ATOM 1442 C CA . ALA A 1 182 ? -6.696 12.029 15.460 1.00 96.31 182 ALA A CA 1
ATOM 1443 C C . ALA A 1 182 ? -5.523 11.298 16.133 1.00 96.31 182 ALA A C 1
ATOM 1445 O O . ALA A 1 182 ? -4.494 11.917 16.401 1.00 96.31 182 ALA A O 1
ATOM 1446 N N . SER A 1 183 ? -5.663 9.988 16.351 1.00 96.00 183 SER A N 1
ATOM 1447 C CA . SER A 1 183 ? -4.621 9.128 16.919 1.00 96.00 183 SER A CA 1
ATOM 1448 C C . SER A 1 183 ? -3.360 9.128 16.059 1.00 96.00 183 SER A C 1
ATOM 1450 O O . SER A 1 183 ? -2.266 9.327 16.580 1.00 96.00 183 SER A O 1
ATOM 1452 N N . HIS A 1 184 ? -3.517 8.977 14.743 1.00 95.19 184 HIS A N 1
ATOM 1453 C CA . HIS A 1 184 ? -2.408 9.017 13.799 1.00 95.19 184 HIS A CA 1
ATOM 1454 C C . HIS A 1 184 ? -1.661 10.351 13.872 1.00 95.19 184 HIS A C 1
ATOM 1456 O O . HIS A 1 184 ? -0.460 10.369 14.107 1.00 95.19 184 HIS A O 1
ATOM 1462 N N . ASN A 1 185 ? -2.375 11.477 13.772 1.00 94.00 185 ASN A N 1
ATOM 1463 C CA . ASN A 1 185 ? -1.749 12.800 13.839 1.00 94.00 185 ASN A CA 1
ATOM 1464 C C . ASN A 1 185 ? -1.011 13.044 15.167 1.00 94.00 185 ASN A C 1
ATOM 1466 O O . ASN A 1 185 ? 0.007 13.733 15.176 1.00 94.00 185 ASN A O 1
ATOM 1470 N N . ALA A 1 186 ? -1.526 12.507 16.278 1.00 94.75 186 ALA A N 1
ATOM 1471 C CA . ALA A 1 186 ? -0.877 12.603 17.582 1.00 94.75 186 ALA A CA 1
ATOM 1472 C C . ALA A 1 186 ? 0.405 11.758 17.647 1.00 94.75 186 ALA A C 1
ATOM 1474 O O . ALA A 1 186 ? 1.424 12.252 18.125 1.00 94.75 186 ALA A O 1
ATOM 1475 N N . ARG A 1 187 ? 0.374 10.524 17.125 1.00 92.75 187 ARG A N 1
ATOM 1476 C CA . ARG A 1 187 ? 1.557 9.655 17.017 1.00 92.75 187 ARG A CA 1
ATOM 1477 C C . ARG A 1 187 ? 2.625 10.284 16.125 1.00 92.75 187 ARG A C 1
ATOM 1479 O O . ARG A 1 187 ? 3.759 10.431 16.557 1.00 92.75 187 ARG A O 1
ATOM 1486 N N . ASP A 1 188 ? 2.239 10.766 14.949 1.00 89.94 188 ASP A N 1
ATOM 1487 C CA . ASP A 1 188 ? 3.139 11.451 14.019 1.00 89.94 188 ASP A CA 1
ATOM 1488 C C . ASP A 1 188 ? 3.742 12.734 14.607 1.00 89.94 188 ASP A C 1
ATOM 1490 O O . ASP A 1 188 ? 4.879 13.095 14.303 1.00 89.94 188 ASP A O 1
ATOM 1494 N N . ALA A 1 189 ? 2.988 13.467 15.433 1.00 90.69 189 ALA A N 1
ATOM 1495 C CA . ALA A 1 189 ? 3.521 14.619 16.153 1.00 90.69 189 ALA A CA 1
ATOM 1496 C C . ALA A 1 189 ? 4.559 14.193 17.200 1.00 90.69 189 ALA A C 1
ATOM 1498 O O . ALA A 1 189 ? 5.656 14.748 17.203 1.00 90.69 189 ALA A O 1
ATOM 1499 N N . ALA A 1 190 ? 4.250 13.177 18.008 1.00 90.12 190 ALA A N 1
ATOM 1500 C CA . ALA A 1 190 ? 5.164 12.649 19.017 1.00 90.12 190 ALA A CA 1
ATOM 1501 C C . ALA A 1 190 ? 6.457 12.089 18.397 1.00 90.12 190 ALA A C 1
ATOM 1503 O O . ALA A 1 190 ? 7.545 12.369 18.892 1.00 90.12 190 ALA A O 1
ATOM 1504 N N . ASP A 1 191 ? 6.361 11.374 17.272 1.00 86.12 191 ASP A N 1
ATOM 1505 C CA . ASP A 1 191 ? 7.523 10.845 16.551 1.00 86.12 191 ASP A CA 1
ATOM 1506 C C . ASP A 1 191 ? 8.408 11.970 15.990 1.00 86.12 191 ASP A C 1
ATOM 1508 O O . ASP A 1 191 ? 9.634 11.850 15.963 1.00 86.12 191 ASP A O 1
ATOM 1512 N N . ARG A 1 192 ? 7.810 13.088 15.552 1.00 85.88 192 ARG A N 1
ATOM 1513 C CA . ARG A 1 192 ? 8.563 14.273 15.109 1.00 85.88 192 ARG A CA 1
ATOM 1514 C C . ARG A 1 192 ? 9.253 14.989 16.265 1.00 85.88 192 ARG A C 1
ATOM 1516 O O . ARG A 1 192 ? 10.397 15.395 16.094 1.00 85.88 192 ARG A O 1
ATOM 1523 N N . GLU A 1 193 ? 8.583 15.140 17.403 1.00 86.94 193 GLU A N 1
ATOM 1524 C CA . GLU A 1 193 ? 9.160 15.746 18.611 1.00 86.94 193 GLU A CA 1
ATOM 1525 C C . GLU A 1 193 ? 10.328 14.898 19.140 1.00 86.94 193 GLU A C 1
ATOM 1527 O O . GLU A 1 193 ? 11.424 15.414 19.339 1.00 86.94 193 GLU A O 1
ATOM 1532 N N . ALA A 1 194 ? 10.158 13.575 19.224 1.00 82.25 194 ALA A N 1
ATOM 1533 C CA . ALA A 1 194 ? 11.204 12.655 19.675 1.00 82.25 194 ALA A CA 1
ATOM 1534 C C . ALA A 1 194 ? 12.468 12.676 18.794 1.00 82.25 194 ALA A C 1
ATOM 1536 O O . ALA A 1 194 ? 13.572 12.480 19.297 1.00 82.25 194 ALA A O 1
ATOM 1537 N N . ARG A 1 195 ? 12.323 12.926 17.485 1.00 78.62 195 ARG A N 1
ATOM 1538 C CA . ARG A 1 195 ? 13.459 13.081 16.555 1.00 78.62 195 ARG A CA 1
ATOM 1539 C C . ARG A 1 195 ? 14.149 14.440 16.660 1.00 78.62 195 ARG A C 1
ATOM 1541 O O . ARG A 1 195 ? 15.297 14.547 16.258 1.00 78.62 195 ARG A O 1
ATOM 1548 N N . GLN A 1 196 ? 13.465 15.471 17.156 1.00 71.44 196 GLN A N 1
ATOM 1549 C CA . GLN A 1 196 ? 14.055 16.799 17.369 1.00 71.44 196 GLN A CA 1
ATOM 1550 C C . GLN A 1 196 ? 14.824 16.884 18.693 1.00 71.44 196 GLN A C 1
ATOM 1552 O O . GLN A 1 196 ? 15.776 17.652 18.789 1.00 71.44 196 GLN A O 1
ATOM 1557 N N . ASP A 1 197 ? 14.439 16.076 19.682 1.00 60.22 197 ASP A N 1
ATOM 1558 C CA . ASP A 1 197 ? 15.089 16.008 20.995 1.00 60.22 197 ASP A CA 1
ATOM 1559 C C . ASP A 1 197 ? 16.279 15.030 21.050 1.00 60.22 197 ASP A C 1
ATOM 1561 O O . ASP A 1 197 ? 16.922 14.904 22.095 1.00 60.22 197 ASP A O 1
ATOM 1565 N N . GLN A 1 198 ? 16.607 14.347 19.946 1.00 52.56 198 GLN A N 1
ATOM 1566 C CA . GLN A 1 198 ? 17.878 13.633 19.817 1.00 52.56 198 GLN A CA 1
ATOM 1567 C C . GLN A 1 198 ? 18.977 14.641 19.448 1.00 52.56 198 GLN A C 1
ATOM 1569 O O . GLN A 1 198 ? 18.938 15.190 18.348 1.00 52.56 198 GLN A O 1
ATOM 1574 N N . PRO A 1 199 ? 19.943 14.929 20.342 1.00 49.34 199 PRO A N 1
ATOM 1575 C CA . PRO A 1 199 ? 21.092 15.738 19.966 1.00 49.34 199 PRO A CA 1
ATOM 1576 C C . PRO A 1 199 ? 21.897 15.002 18.888 1.00 49.34 199 PRO A C 1
ATOM 1578 O O . PRO A 1 199 ? 22.153 13.805 19.020 1.00 49.34 199 PRO A O 1
ATOM 1581 N N . ASP A 1 200 ? 22.299 15.729 17.842 1.00 50.19 200 ASP A N 1
ATOM 1582 C CA . ASP A 1 200 ? 23.295 15.288 16.862 1.00 50.19 200 ASP A CA 1
ATOM 1583 C C . ASP A 1 200 ? 24.632 15.043 17.590 1.00 50.19 200 ASP A C 1
ATOM 1585 O O . ASP A 1 200 ? 25.481 15.931 17.680 1.00 50.19 200 ASP A O 1
ATOM 1589 N N . ASP A 1 201 ? 24.823 13.845 18.141 1.00 49.09 201 ASP A N 1
ATOM 1590 C CA . ASP A 1 201 ? 26.050 13.433 18.838 1.00 49.09 201 ASP A CA 1
ATOM 1591 C C . ASP A 1 201 ? 27.152 12.976 17.853 1.00 49.09 201 ASP A C 1
ATOM 1593 O O . ASP A 1 201 ? 28.019 12.172 18.183 1.00 49.09 201 ASP A O 1
ATOM 1597 N N . ASP A 1 202 ? 27.168 13.535 16.637 1.00 48.12 202 ASP A N 1
ATOM 1598 C CA . ASP A 1 202 ? 28.163 13.247 15.593 1.00 48.12 202 ASP A CA 1
ATOM 1599 C C . ASP A 1 202 ? 29.248 14.332 15.504 1.00 48.12 202 ASP A C 1
ATOM 1601 O O . ASP A 1 202 ? 29.695 14.751 14.431 1.00 48.12 202 ASP A O 1
ATOM 1605 N N . ALA A 1 203 ? 29.731 14.783 16.662 1.00 46.00 203 ALA A N 1
ATOM 1606 C CA . ALA A 1 203 ? 30.932 15.605 16.741 1.00 46.00 203 ALA A CA 1
ATOM 1607 C C . ALA A 1 203 ? 31.832 15.208 17.922 1.00 46.00 203 ALA A C 1
ATOM 1609 O O . ALA A 1 203 ? 31.906 15.938 18.905 1.00 46.00 203 ALA A O 1
ATOM 1610 N N . GLN A 1 204 ? 32.579 14.098 17.780 1.00 44.09 204 GLN A N 1
ATOM 1611 C CA . GLN A 1 204 ? 34.057 14.022 17.893 1.00 44.09 204 GLN A CA 1
ATOM 1612 C C . GLN A 1 204 ? 34.580 12.617 18.275 1.00 44.09 204 GLN A C 1
ATOM 1614 O O . GLN A 1 204 ? 34.285 12.119 19.354 1.00 44.09 204 GLN A O 1
ATOM 1619 N N . GLY A 1 205 ? 35.528 12.092 17.479 1.00 30.75 205 GLY A N 1
ATOM 1620 C CA . GLY A 1 205 ? 36.717 11.396 18.012 1.00 30.75 205 GLY A CA 1
ATOM 1621 C C . GLY A 1 205 ? 36.936 9.926 17.619 1.00 30.75 205 GLY A C 1
ATOM 1622 O O . GLY A 1 205 ? 36.327 9.032 18.186 1.00 30.75 205 GLY A O 1
ATOM 1623 N N . ASN A 1 206 ? 37.895 9.689 16.714 1.00 39.94 206 ASN A N 1
ATOM 1624 C CA . ASN A 1 206 ? 38.560 8.400 16.451 1.00 39.94 206 ASN A CA 1
ATOM 1625 C C . ASN A 1 206 ? 39.034 7.683 17.736 1.00 39.94 206 ASN A C 1
ATOM 1627 O O . ASN A 1 206 ? 39.691 8.317 18.558 1.00 39.94 206 ASN A O 1
ATOM 1631 N N . ASP A 1 207 ? 38.841 6.364 17.846 1.00 41.78 207 ASP A N 1
ATOM 1632 C CA . ASP A 1 207 ? 39.898 5.352 17.626 1.00 41.78 207 ASP A CA 1
ATOM 1633 C C . ASP A 1 207 ? 39.413 3.924 17.961 1.00 41.78 207 ASP A C 1
ATOM 1635 O O . ASP A 1 207 ? 38.790 3.681 18.989 1.00 41.78 207 ASP A O 1
ATOM 1639 N N . ALA A 1 208 ? 39.771 2.993 17.070 1.00 46.97 208 ALA A N 1
ATOM 1640 C CA . ALA A 1 208 ? 40.004 1.559 17.277 1.00 46.97 208 ALA A CA 1
ATOM 1641 C C . ALA A 1 208 ? 39.024 0.734 18.146 1.00 46.97 208 ALA A C 1
ATOM 1643 O O . ALA A 1 208 ? 39.142 0.687 19.367 1.00 46.97 208 ALA A O 1
ATOM 1644 N N . ASN A 1 209 ? 38.207 -0.102 17.491 1.00 40.66 209 ASN A N 1
ATOM 1645 C CA . ASN A 1 209 ? 38.109 -1.518 17.865 1.00 40.66 209 ASN A CA 1
ATOM 1646 C C . ASN A 1 209 ? 37.592 -2.372 16.697 1.00 40.66 209 ASN A C 1
ATOM 1648 O O . ASN A 1 209 ? 36.659 -2.003 15.989 1.00 40.66 209 ASN A O 1
ATOM 1652 N N . GLU A 1 210 ? 38.283 -3.487 16.481 1.00 42.12 210 GLU A N 1
ATOM 1653 C CA . GLU A 1 210 ? 38.070 -4.487 15.433 1.00 42.12 210 GLU A CA 1
ATOM 1654 C C . GLU A 1 210 ? 36.682 -5.155 15.537 1.00 42.12 210 GLU A C 1
ATOM 1656 O O . GLU A 1 210 ? 36.124 -5.238 16.633 1.00 42.12 210 GLU A O 1
ATOM 1661 N N . PRO A 1 211 ? 36.111 -5.672 14.432 1.00 41.12 211 PRO A N 1
ATOM 1662 C CA . PRO A 1 211 ? 34.853 -6.402 14.494 1.00 41.12 211 PRO A CA 1
ATOM 1663 C C . PRO A 1 211 ? 35.065 -7.789 15.121 1.00 41.12 211 PRO A C 1
ATOM 1665 O O . PRO A 1 211 ? 35.673 -8.676 14.516 1.00 41.12 211 PRO A O 1
ATOM 1668 N N . GLU A 1 212 ? 34.527 -7.992 16.326 1.00 39.84 212 GLU A N 1
ATOM 1669 C CA . GLU A 1 212 ? 34.353 -9.328 16.895 1.00 39.84 212 GLU A CA 1
ATOM 1670 C C . GLU A 1 212 ? 33.395 -10.143 16.014 1.00 39.84 212 GLU A C 1
ATOM 1672 O O . GLU A 1 212 ? 32.252 -9.771 15.745 1.00 39.84 212 GLU A O 1
ATOM 1677 N N . THR A 1 213 ? 33.897 -11.279 15.544 1.00 41.28 213 THR A N 1
ATOM 1678 C CA . THR A 1 213 ? 33.151 -12.290 14.799 1.00 41.28 213 THR A CA 1
ATOM 1679 C C . THR A 1 213 ? 32.290 -13.098 15.769 1.00 41.28 213 THR A C 1
ATOM 1681 O O . THR A 1 213 ? 32.807 -13.712 16.700 1.00 41.28 213 THR A O 1
ATOM 1684 N N . PHE A 1 214 ? 30.974 -13.143 15.545 1.00 39.34 214 PHE A N 1
ATOM 1685 C CA . PHE A 1 214 ? 30.085 -14.081 16.238 1.00 39.34 214 PHE A CA 1
ATOM 1686 C C . PHE A 1 214 ? 29.975 -15.399 15.448 1.00 39.34 214 PHE A C 1
ATOM 1688 O O . PHE A 1 214 ? 29.743 -15.357 14.238 1.00 39.34 214 PHE A O 1
ATOM 1695 N N . PRO A 1 215 ? 30.120 -16.573 16.092 1.00 44.72 215 PRO A N 1
ATOM 1696 C CA . PRO A 1 215 ? 29.975 -17.864 15.430 1.00 44.72 215 PRO A CA 1
ATOM 1697 C C . PRO A 1 215 ? 28.500 -18.297 15.373 1.00 44.72 215 PRO A C 1
ATOM 1699 O O . PRO A 1 215 ? 27.742 -18.079 16.319 1.00 44.72 215 PRO A O 1
ATOM 1702 N N . PHE A 1 216 ? 28.107 -18.969 14.289 1.00 41.00 216 PHE A N 1
ATOM 1703 C CA . PHE A 1 216 ? 26.833 -19.691 14.202 1.00 41.00 216 PHE A CA 1
ATOM 1704 C C . PHE A 1 216 ? 27.014 -21.160 14.635 1.00 41.00 216 PHE A C 1
ATOM 1706 O O . PHE A 1 216 ? 28.063 -21.738 14.345 1.00 41.00 216 PHE A O 1
ATOM 1713 N N . PRO A 1 217 ? 26.029 -21.772 15.321 1.00 52.38 217 PRO A N 1
ATOM 1714 C CA . PRO A 1 217 ? 26.053 -23.193 15.659 1.00 52.38 217 PRO A CA 1
ATOM 1715 C C . PRO A 1 217 ? 25.672 -24.081 14.459 1.00 52.38 217 PRO A C 1
ATOM 1717 O O . PRO A 1 217 ? 24.902 -23.657 13.598 1.00 52.38 217 PRO A O 1
ATOM 1720 N N . GLU A 1 218 ? 26.247 -25.290 14.447 1.00 51.34 218 GLU A N 1
ATOM 1721 C CA . GLU A 1 218 ? 26.189 -26.330 13.395 1.00 51.34 218 GLU A CA 1
ATOM 1722 C C . GLU A 1 218 ? 24.786 -26.853 13.047 1.00 51.34 218 GLU A C 1
ATOM 1724 O O . GLU A 1 218 ? 23.949 -27.016 13.969 1.00 51.34 218 GLU A O 1
#

Secondary structure (DSSP, 8-state):
----------S-S-----------PPPHHHHHHHHHHHHTT--EEEETTEEEEEE--SSS-EEEEEEEEE-TTS-EEEEEEEEE-SSSSSTT---GGGS-HHHHHHHHHHHHHHHHHT-SSSEEEE-TTT--EEEEEEEEPPSS--HHHHHHHHHHHHHHHHTHHHHHHHHTT---HHHHHHHHHHHHHHHHHHHHSS-------------PPPPPP-

Sequence (218 aa):
MARVPLLVAPLSHRCHTLAPWRFAMIPEPLEALGRVFEQLEIKHDFEDERLLTGFGGTNAPYSISIVAWQSAEEWWNFDLRAYIRTGGRHAGSFPLMAASPHQFDEAHRFLNYLNGRWLTAGHAYIDPDDGDISFRWTGPFPAVITEAFADHLLGAVSQIDHFFPELRAILADGMTAMGAIASHNARDAADREARQDQPDDDAQGNDANEPETFPFPE

Foldseek 3Di:
DDDDDDPDDDPDDDPPDDPPDPPVDQPPLLVLLVVLCVVVVFDWDDDNNWIKGWDCFPQHIKIKIKHWDADPVRFIKIKIKIWGQLDDPGVLRPNLVPFDPVLVVQLVVLQVCCQVPPQPFFGWDQDPVRRITMTIGMDTDDPHDDNVNSVVVVVNSSVSSLLSVLNSCSRPVVDGSVRSVVVSVVVVVVVVVVVVPDPPPPDDDDDDDDDDDDDDDD

Radius of gyration: 24.41 Å; chains: 1; bounding box: 82×62×56 Å